Protein AF-W7Y2H3-F1 (afdb_monomer_lite)

Foldseek 3Di:
DDPVVLVVLVVLLCVLLVPPDLVPDDLVSLVVSQVLLCVQQVDRDDSVLVCVSSVVDDDPPPDDDDPVVSVSSCSSSVPDPVPPPPPDDCVVVVVVVVVVVVVVVVVVVVVVVVVVVVPPPQLQWDKEFDDWDDQAFIKTKIFIDNPSPPAWKWKDWALLDDTDTDDPDRMDMDTRHDFDKTKIFIDGPRDTNDIYPIDGRFDPAKWKWKAADPPDDDSVRRRDIQTQDVVQQDDPNDRHHDLVSVVVSVDDSVGHMDMDIDGGDDDPDDPVDDDDDDD

Sequence (279 aa):
MNKRVIHKIIKQVEKKFNRGKRDTWKNRDFEDLSFIVHQETKVLISVATLKRIFGKVKTDKNYSPQESTMKALADFSGYNSDEVSIRKPHTLVRFAIFAVLVTVLGMVVYLWNEETQNYKGAVEGRIELIKTEGTCPKTAYFQLDISQIQDPVFVDFGDDSQKQLVNHQTILSHFYAYPGQFVATLQCDGEILAESKKILVATDNWQAFAYYYAGTYDAETKMRYYPIPLEKALQQGYFHVAPRTISSLGIDTTQIVSVHLSNYKQTHISGDRFFYQSH

Structure (mmCIF, N/CA/C/O backbone):
data_AF-W7Y2H3-F1
#
_entry.id   AF-W7Y2H3-F1
#
loop_
_atom_site.gro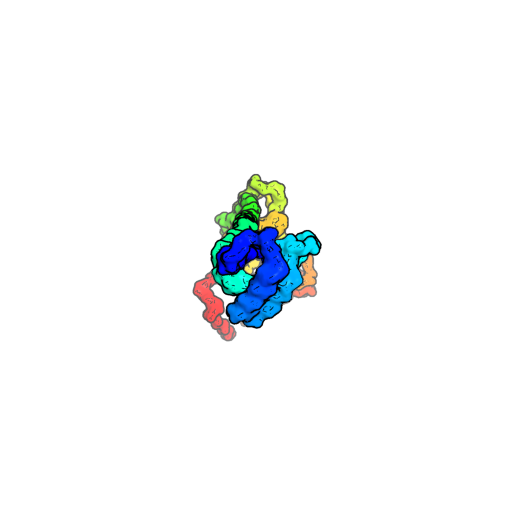up_PDB
_atom_site.id
_atom_site.type_symbol
_atom_site.label_atom_id
_atom_site.label_alt_id
_atom_site.label_comp_id
_atom_site.label_asym_id
_atom_site.label_entity_id
_atom_site.label_seq_id
_atom_site.pdbx_PDB_ins_code
_atom_site.Cartn_x
_atom_site.Cartn_y
_atom_site.Cartn_z
_atom_site.occupancy
_atom_site.B_iso_or_equiv
_atom_site.auth_seq_id
_atom_site.auth_comp_id
_atom_site.auth_asym_id
_atom_site.auth_atom_id
_atom_site.pdbx_PDB_model_num
ATOM 1 N N . MET A 1 1 ? -21.369 -1.518 73.321 1.00 57.91 1 MET A N 1
ATOM 2 C CA . MET A 1 1 ? -22.206 -2.738 73.452 1.00 57.91 1 MET A CA 1
ATOM 3 C C . MET A 1 1 ? -23.692 -2.383 73.300 1.00 57.91 1 MET A C 1
ATOM 5 O O . MET A 1 1 ? -24.098 -1.331 73.775 1.00 57.91 1 MET A O 1
ATOM 9 N N . ASN A 1 2 ? -24.507 -3.190 72.606 1.00 72.75 2 ASN A N 1
ATOM 10 C CA . ASN A 1 2 ? -25.921 -2.876 72.312 1.00 72.75 2 ASN A CA 1
ATOM 11 C C . ASN A 1 2 ? -26.780 -2.829 73.603 1.00 72.75 2 ASN A C 1
ATOM 13 O O . ASN A 1 2 ? -26.703 -3.753 74.413 1.00 72.75 2 ASN A O 1
ATOM 17 N N . LYS A 1 3 ? -27.638 -1.805 73.786 1.00 73.50 3 LYS A N 1
ATOM 18 C CA . LYS A 1 3 ? -28.524 -1.646 74.970 1.00 73.50 3 LYS A CA 1
ATOM 19 C C . LYS A 1 3 ? -29.372 -2.897 75.259 1.00 73.50 3 LYS A C 1
ATOM 21 O O . LYS A 1 3 ? -29.632 -3.216 76.418 1.00 73.50 3 LYS A O 1
ATOM 26 N N . ARG A 1 4 ? -29.752 -3.652 74.219 1.00 75.38 4 ARG A N 1
ATOM 27 C CA . ARG A 1 4 ? -30.493 -4.921 74.351 1.00 75.38 4 ARG A CA 1
ATOM 28 C C . ARG A 1 4 ? -29.673 -6.027 75.024 1.00 75.38 4 ARG A C 1
ATOM 30 O O . ARG A 1 4 ? -30.229 -6.807 75.787 1.00 75.38 4 ARG A O 1
ATOM 37 N N . VAL A 1 5 ? -28.367 -6.080 74.763 1.00 79.38 5 VAL A N 1
ATOM 38 C CA . VAL A 1 5 ? -27.449 -7.071 75.351 1.00 79.38 5 VAL A CA 1
ATOM 39 C C . VAL A 1 5 ? -27.221 -6.767 76.829 1.00 79.38 5 VAL A C 1
ATOM 41 O O . VAL A 1 5 ? -27.342 -7.661 77.659 1.00 79.38 5 VAL A O 1
ATOM 44 N N . ILE A 1 6 ? -27.017 -5.492 77.176 1.00 82.38 6 ILE A N 1
ATOM 45 C CA . ILE A 1 6 ? -26.886 -5.047 78.573 1.00 82.38 6 ILE A CA 1
ATOM 46 C C . ILE A 1 6 ? -28.131 -5.442 79.382 1.00 82.38 6 ILE A C 1
ATOM 48 O O . ILE A 1 6 ? -28.014 -6.000 80.469 1.00 82.38 6 ILE A O 1
ATOM 52 N N . HIS A 1 7 ? -29.332 -5.232 78.831 1.00 84.81 7 HIS A N 1
ATOM 53 C CA . HIS A 1 7 ? -30.574 -5.622 79.501 1.00 84.81 7 HIS A CA 1
ATOM 54 C C . HIS A 1 7 ? -30.688 -7.141 79.723 1.00 84.81 7 HIS A C 1
ATOM 56 O O . HIS A 1 7 ? -31.151 -7.568 80.781 1.00 84.81 7 HIS A O 1
ATOM 62 N N . LYS A 1 8 ? -30.252 -7.960 78.753 1.00 84.94 8 LYS A N 1
ATOM 63 C CA . LYS A 1 8 ? -30.234 -9.427 78.885 1.00 84.94 8 LYS A CA 1
ATOM 64 C C . LYS A 1 8 ? -29.278 -9.888 79.986 1.00 84.94 8 LYS A C 1
ATOM 66 O O . LYS A 1 8 ? -29.696 -10.683 80.823 1.00 84.94 8 LYS A O 1
ATOM 71 N N . ILE A 1 9 ? -28.056 -9.349 80.015 1.00 87.31 9 ILE A N 1
ATOM 72 C CA . ILE A 1 9 ? -27.058 -9.650 81.052 1.00 87.31 9 ILE A CA 1
ATOM 73 C C . ILE A 1 9 ? -27.630 -9.309 82.429 1.00 87.31 9 ILE A C 1
ATOM 75 O O . ILE A 1 9 ? -27.671 -10.167 83.302 1.00 87.31 9 ILE A O 1
ATOM 79 N N . ILE A 1 10 ? -28.182 -8.103 82.608 1.00 88.69 10 ILE A N 1
ATOM 80 C CA . ILE A 1 10 ? -28.761 -7.689 83.896 1.00 88.69 10 ILE A CA 1
ATOM 81 C C . ILE A 1 10 ? -29.868 -8.651 84.356 1.00 88.69 10 ILE A C 1
ATOM 83 O O . ILE A 1 10 ? -29.899 -9.030 85.524 1.00 88.69 10 ILE A O 1
ATOM 87 N N . LYS A 1 11 ? -30.756 -9.079 83.450 1.00 86.94 11 LYS A N 1
ATOM 88 C CA . LYS A 1 11 ? -31.837 -10.022 83.776 1.00 86.94 11 LYS A CA 1
ATOM 89 C C . LYS A 1 11 ? -31.305 -11.402 84.182 1.00 86.94 11 LYS A C 1
ATOM 91 O O . LYS A 1 11 ? -31.886 -12.050 85.050 1.00 86.94 11 LYS A O 1
ATOM 96 N N . GLN A 1 12 ? -30.220 -11.870 83.565 1.00 86.94 12 GLN A N 1
ATOM 97 C CA . GLN A 1 12 ? -29.599 -13.138 83.954 1.00 86.94 12 GLN A CA 1
ATOM 98 C C . GLN A 1 12 ? -28.845 -13.031 85.280 1.00 86.94 12 GLN A C 1
ATOM 100 O O . GLN A 1 12 ? -28.968 -13.933 86.105 1.00 86.94 12 GLN A O 1
ATOM 105 N N . VAL A 1 13 ? -28.156 -11.913 85.533 1.00 89.75 13 VAL A N 1
ATOM 106 C CA . VAL A 1 13 ? -27.547 -11.628 86.841 1.00 89.75 13 VAL A CA 1
ATOM 107 C C . VAL A 1 13 ? -28.614 -11.623 87.939 1.00 89.75 13 VAL A C 1
ATOM 109 O O . VAL A 1 13 ? -28.431 -12.263 88.967 1.00 89.75 13 VAL A O 1
ATOM 112 N N . GLU A 1 14 ? -29.759 -10.975 87.708 1.00 88.94 14 GLU A N 1
ATOM 113 C CA . GLU A 1 14 ? -30.900 -10.960 88.636 1.00 88.94 14 GLU A CA 1
ATOM 114 C C . GLU A 1 14 ? -31.431 -12.373 88.927 1.00 88.94 14 GLU A C 1
ATOM 116 O O . GLU A 1 14 ? -31.684 -12.716 90.083 1.00 88.94 14 GLU A O 1
ATOM 121 N N . LYS A 1 15 ? -31.525 -13.222 87.895 1.00 87.12 15 LYS A N 1
ATOM 122 C CA . LYS A 1 15 ? -31.931 -14.626 88.040 1.00 87.12 15 LYS A CA 1
ATOM 123 C C . LYS A 1 15 ? -30.911 -15.446 88.837 1.00 87.12 15 LYS A C 1
ATOM 125 O O . LYS A 1 15 ? -31.315 -16.210 89.706 1.00 87.12 15 LYS A O 1
ATOM 130 N N . LYS A 1 16 ? -29.612 -15.298 88.553 1.00 87.69 16 LYS A N 1
ATOM 131 C CA . LYS A 1 16 ? -28.542 -16.044 89.237 1.00 87.69 16 LYS A CA 1
ATOM 132 C C . LYS A 1 16 ? -28.375 -15.602 90.692 1.00 87.69 16 LYS A C 1
ATOM 134 O O . LYS A 1 16 ? -28.176 -16.440 91.561 1.00 87.69 16 LYS A O 1
ATOM 139 N N . PHE A 1 17 ? -28.499 -14.304 90.965 1.00 89.44 17 PHE A N 1
ATOM 140 C CA . PHE A 1 17 ? -28.377 -13.751 92.314 1.00 89.44 17 PHE A CA 1
ATOM 141 C C . PHE A 1 17 ? -29.550 -14.144 93.232 1.00 89.44 17 PHE A C 1
ATOM 143 O O . PHE A 1 17 ? -29.382 -14.207 94.445 1.00 89.44 17 PHE A O 1
ATOM 150 N N . ASN A 1 18 ? -30.725 -14.453 92.664 1.00 86.88 18 ASN A N 1
ATOM 151 C CA . ASN A 1 18 ? -31.874 -15.055 93.355 1.00 86.88 18 ASN A CA 1
ATOM 152 C C . ASN A 1 18 ? -32.351 -14.309 94.628 1.00 86.88 18 ASN A C 1
ATOM 154 O O . ASN A 1 18 ? -32.771 -14.920 95.609 1.00 86.88 18 ASN A O 1
ATOM 158 N N . ARG A 1 19 ? -32.313 -12.968 94.623 1.00 82.75 19 ARG A N 1
ATOM 159 C CA . ARG A 1 19 ? -32.783 -12.093 95.727 1.00 82.75 19 ARG A CA 1
ATOM 160 C C . ARG A 1 19 ? -34.064 -11.319 95.390 1.00 82.75 19 ARG A C 1
ATOM 162 O O . ARG A 1 19 ? -34.306 -10.227 95.898 1.00 82.75 19 ARG A O 1
ATOM 169 N N . GLY A 1 20 ? -34.890 -11.874 94.507 1.00 81.94 20 GLY A N 1
ATOM 170 C CA . GLY A 1 20 ? -36.086 -11.199 94.002 1.00 81.94 20 GLY A CA 1
ATOM 171 C C . GLY A 1 20 ? -35.761 -10.078 93.010 1.00 81.94 20 GLY A C 1
ATOM 172 O O . GLY A 1 20 ? -34.647 -9.997 92.491 1.00 81.94 20 GLY A O 1
ATOM 173 N N . LYS A 1 21 ? -36.753 -9.225 92.721 1.00 83.94 21 LYS A N 1
ATOM 174 C CA . LYS A 1 21 ? -36.643 -8.227 91.650 1.00 83.94 21 LYS A CA 1
ATOM 175 C C . LYS A 1 21 ? -35.584 -7.170 91.966 1.00 83.94 21 LYS A C 1
ATOM 177 O O . LYS A 1 21 ? -35.550 -6.644 93.074 1.00 83.94 21 LYS A O 1
ATOM 182 N N . ARG A 1 22 ? -34.795 -6.752 90.975 1.00 82.94 22 ARG A N 1
ATOM 183 C CA . ARG A 1 22 ? -33.775 -5.692 91.145 1.00 82.94 22 ARG A CA 1
ATOM 184 C C . ARG A 1 22 ? -34.341 -4.382 91.704 1.00 82.94 22 ARG A C 1
ATOM 186 O O . ARG A 1 22 ? -33.644 -3.633 92.386 1.00 82.94 22 ARG A O 1
ATOM 193 N N . ASP A 1 23 ? -35.626 -4.119 91.472 1.00 82.88 23 ASP A N 1
ATOM 194 C CA . ASP A 1 23 ? -36.331 -2.940 91.978 1.00 82.88 23 ASP A CA 1
ATOM 195 C C . ASP A 1 23 ? -36.537 -2.968 93.501 1.00 82.88 23 ASP A C 1
ATOM 197 O O . ASP A 1 23 ? -36.684 -1.906 94.103 1.00 82.88 23 ASP A O 1
ATOM 201 N N . THR A 1 24 ? -36.436 -4.125 94.159 1.00 84.38 24 THR A N 1
ATOM 202 C CA . THR A 1 24 ? -36.574 -4.251 95.621 1.00 84.38 24 THR A CA 1
ATOM 203 C C . THR A 1 24 ? -35.238 -4.304 96.365 1.00 84.38 24 THR A C 1
ATOM 205 O O . THR A 1 24 ? -35.233 -4.279 97.593 1.00 84.38 24 THR A O 1
ATOM 208 N N . TRP A 1 25 ? -34.108 -4.343 95.651 1.00 90.94 25 TRP A N 1
ATOM 209 C CA . TRP A 1 25 ? -32.778 -4.437 96.260 1.00 90.94 25 TRP A CA 1
ATOM 210 C C . TRP A 1 25 ? -32.405 -3.176 97.050 1.00 90.94 25 TRP A C 1
ATOM 212 O O . TRP A 1 25 ? -32.536 -2.045 96.560 1.00 90.94 25 TRP A O 1
ATOM 222 N N . LYS A 1 26 ? -31.909 -3.392 98.270 1.00 89.88 26 LYS A N 1
ATOM 223 C CA . LYS A 1 26 ? -31.364 -2.392 99.194 1.00 89.88 26 LYS A CA 1
ATOM 224 C C . LYS A 1 26 ? -29.847 -2.293 99.038 1.00 89.88 26 LYS A C 1
ATOM 226 O O . LYS A 1 26 ? -29.225 -3.057 98.310 1.00 89.88 26 LYS A O 1
ATOM 231 N N . ASN A 1 27 ? -29.227 -1.346 99.745 1.00 88.94 27 ASN A N 1
ATOM 232 C CA . ASN A 1 27 ? -27.775 -1.145 99.690 1.00 88.94 27 ASN A CA 1
ATOM 233 C C . ASN A 1 27 ? -26.978 -2.429 99.993 1.00 88.94 27 ASN A C 1
ATOM 235 O O . ASN A 1 27 ? -26.059 -2.747 99.248 1.00 88.94 27 ASN A O 1
ATOM 239 N N . ARG A 1 28 ? -27.402 -3.185 101.014 1.00 88.56 28 ARG A N 1
ATOM 240 C CA . ARG A 1 28 ? -26.788 -4.461 101.405 1.00 88.56 28 ARG A CA 1
ATOM 241 C C . ARG A 1 28 ? -26.805 -5.500 100.279 1.00 88.56 28 ARG A C 1
ATOM 243 O O . ARG A 1 28 ? -25.812 -6.175 100.066 1.00 88.56 28 ARG A O 1
ATOM 250 N N . ASP A 1 29 ? -27.883 -5.569 99.497 1.00 91.25 29 ASP A N 1
ATOM 251 C CA . ASP A 1 29 ? -27.975 -6.516 98.377 1.00 91.25 29 ASP A CA 1
ATOM 252 C C . ASP A 1 29 ? -26.955 -6.191 97.270 1.00 91.25 29 ASP A C 1
ATOM 254 O O . ASP A 1 29 ? -26.435 -7.089 96.614 1.00 91.25 29 ASP A O 1
ATOM 258 N N . PHE A 1 30 ? -26.619 -4.911 97.070 1.00 92.75 30 PHE A N 1
ATOM 259 C CA . PHE A 1 30 ? -25.571 -4.517 96.122 1.00 92.75 30 PHE A CA 1
ATOM 260 C C . PHE A 1 30 ? -24.153 -4.757 96.655 1.00 92.75 30 PHE A C 1
ATOM 262 O O . PHE A 1 30 ? -23.246 -4.978 95.853 1.00 92.75 30 PHE A O 1
ATOM 269 N N . GLU A 1 31 ? -23.953 -4.706 97.972 1.00 91.75 31 GLU A N 1
ATOM 270 C CA . GLU A 1 31 ? -22.694 -5.104 98.619 1.00 91.75 31 GLU A CA 1
ATOM 271 C C . GLU A 1 31 ? -22.474 -6.612 98.467 1.00 91.75 31 GLU A C 1
ATOM 273 O O . GLU A 1 31 ? -21.422 -7.027 97.983 1.00 91.75 31 GLU A O 1
ATOM 278 N N . ASP A 1 32 ? -23.504 -7.414 98.751 1.00 91.62 32 ASP A N 1
ATOM 279 C CA . ASP A 1 32 ? -23.484 -8.867 98.559 1.00 91.62 32 ASP A CA 1
ATOM 280 C C . ASP A 1 32 ? -23.245 -9.230 97.083 1.00 91.62 32 ASP A C 1
ATOM 282 O O . ASP A 1 32 ? -22.423 -10.094 96.773 1.00 91.62 32 ASP A O 1
ATOM 286 N N . LEU A 1 33 ? -23.908 -8.538 96.147 1.00 92.19 33 LEU A N 1
ATOM 287 C CA . LEU A 1 33 ? -23.697 -8.749 94.713 1.00 92.19 33 LEU A CA 1
ATOM 288 C C . LEU A 1 33 ? -22.266 -8.394 94.284 1.00 92.19 33 LEU A C 1
ATOM 290 O O . LEU A 1 33 ? -21.654 -9.147 93.531 1.00 92.19 33 LEU A O 1
ATOM 294 N N . SER A 1 34 ? -21.722 -7.270 94.760 1.00 93.12 34 SER A N 1
ATOM 295 C CA . SER A 1 34 ? -20.333 -6.869 94.497 1.00 93.12 34 SER A CA 1
ATOM 296 C C . SER A 1 34 ? -19.348 -7.931 94.992 1.00 93.12 34 SER A C 1
ATOM 298 O O . SER A 1 34 ? -18.447 -8.330 94.251 1.00 93.12 34 SER A O 1
ATOM 300 N N . PHE A 1 35 ? -19.573 -8.452 96.200 1.00 92.25 35 PHE A N 1
ATOM 301 C CA . PHE A 1 35 ? -18.749 -9.493 96.803 1.00 92.25 35 PHE A CA 1
ATOM 302 C C . PHE A 1 35 ? -18.785 -10.807 96.011 1.00 92.25 35 PHE A C 1
ATOM 304 O O . PHE A 1 35 ? -17.733 -11.353 95.681 1.00 92.25 35 PHE A O 1
ATOM 311 N N . ILE A 1 36 ? -19.974 -11.299 95.654 1.00 91.75 36 ILE A N 1
ATOM 312 C CA . ILE A 1 36 ? -20.126 -12.569 94.927 1.00 91.75 36 ILE A CA 1
ATOM 313 C C . ILE A 1 36 ? -19.563 -12.463 93.502 1.00 91.75 36 ILE A C 1
ATOM 315 O O . ILE A 1 36 ? -18.823 -13.347 93.067 1.00 91.75 36 ILE A O 1
ATOM 319 N N . VAL A 1 37 ? -19.834 -11.362 92.791 1.00 92.25 37 VAL A N 1
ATOM 320 C CA . VAL A 1 37 ? -19.269 -11.134 91.450 1.00 92.25 37 VAL A CA 1
ATOM 321 C C . VAL A 1 37 ? -17.743 -11.089 91.515 1.00 92.25 37 VAL A C 1
ATOM 323 O O . VAL A 1 37 ? -17.079 -11.712 90.686 1.00 92.25 37 VAL A O 1
ATOM 326 N N . HIS A 1 38 ? -17.173 -10.411 92.515 1.00 92.00 38 HIS A N 1
ATOM 327 C CA . HIS A 1 38 ? -15.726 -10.368 92.696 1.00 92.00 38 HIS A CA 1
ATOM 328 C C . HIS A 1 38 ? -15.138 -11.752 92.997 1.00 92.00 38 HIS A C 1
ATOM 330 O O . HIS A 1 38 ? -14.102 -12.108 92.436 1.00 92.00 38 HIS A O 1
ATOM 336 N N . GLN A 1 39 ? -15.800 -12.563 93.826 1.00 90.44 39 GLN A N 1
ATOM 337 C CA . GLN A 1 39 ? -15.327 -13.914 94.128 1.00 90.44 39 GLN A CA 1
ATOM 338 C C . GLN A 1 39 ? -15.246 -14.807 92.886 1.00 90.44 39 GLN A C 1
ATOM 340 O O . GLN A 1 39 ? -14.234 -15.497 92.714 1.00 90.44 39 GLN A O 1
ATOM 345 N N . GLU A 1 40 ? -16.266 -14.766 92.025 1.00 88.56 40 GLU A N 1
ATOM 346 C CA . GLU A 1 40 ? -16.362 -15.631 90.843 1.00 88.56 40 GLU A CA 1
ATOM 347 C C . GLU A 1 40 ? -15.540 -15.124 89.654 1.00 88.56 40 GLU A C 1
ATOM 349 O O . GLU A 1 40 ? -14.902 -15.912 88.963 1.00 88.56 40 GLU A O 1
ATOM 354 N N . THR A 1 41 ? -15.519 -13.812 89.420 1.00 90.69 41 THR A N 1
ATOM 355 C CA . THR A 1 41 ? -14.905 -13.228 88.209 1.00 90.69 41 THR A CA 1
ATOM 356 C C . THR A 1 41 ? -13.552 -12.576 88.455 1.00 90.69 41 THR A C 1
ATOM 358 O O . THR A 1 41 ? -12.880 -12.171 87.512 1.00 90.69 41 THR A O 1
ATOM 361 N N . LYS A 1 42 ? -13.151 -12.438 89.726 1.00 90.44 42 LYS A N 1
ATOM 362 C CA . LYS A 1 42 ? -11.955 -11.707 90.187 1.00 90.44 42 LYS A CA 1
ATOM 363 C C . LYS A 1 42 ? -11.923 -10.220 89.816 1.00 90.44 42 LYS A C 1
ATOM 365 O O . LYS A 1 42 ? -10.939 -9.542 90.098 1.00 90.44 42 LYS A O 1
ATOM 370 N N . VAL A 1 43 ? -13.014 -9.667 89.285 1.00 89.50 43 VAL A N 1
ATOM 371 C CA . VAL A 1 43 ? -13.150 -8.239 88.970 1.00 89.50 43 VAL A CA 1
ATOM 372 C C . VAL A 1 43 ? -13.937 -7.541 90.076 1.00 89.50 43 VAL A C 1
ATOM 374 O O . VAL A 1 43 ? -15.062 -7.922 90.389 1.00 89.50 43 VAL A O 1
ATOM 377 N N . LEU A 1 44 ? -13.349 -6.515 90.694 1.00 89.50 44 LEU A N 1
ATOM 378 C CA . LEU A 1 44 ? -14.009 -5.733 91.740 1.00 89.50 44 LEU A CA 1
ATOM 379 C C . LEU A 1 44 ? -14.888 -4.641 91.114 1.00 89.50 44 LEU A C 1
ATOM 381 O O . LEU A 1 44 ? -14.387 -3.714 90.479 1.00 89.50 44 LEU A O 1
ATOM 385 N N . ILE A 1 45 ? -16.203 -4.729 91.315 1.00 92.00 45 ILE A N 1
ATOM 386 C CA . ILE A 1 45 ? -17.158 -3.719 90.843 1.00 92.00 45 ILE A CA 1
ATOM 387 C C . ILE A 1 45 ? -17.711 -2.973 92.050 1.00 92.00 45 ILE A C 1
ATOM 389 O O . ILE A 1 45 ? -18.300 -3.583 92.938 1.00 92.00 45 ILE A O 1
ATOM 393 N N . SER A 1 46 ? -17.564 -1.648 92.080 1.00 91.31 46 SER A N 1
ATOM 394 C CA . SER A 1 46 ? -18.068 -0.844 93.196 1.00 91.31 46 SER A CA 1
ATOM 395 C C . SER A 1 46 ? -19.602 -0.837 93.255 1.00 91.31 46 SER A C 1
ATOM 397 O O . SER A 1 46 ? -20.295 -0.852 92.231 1.00 91.31 46 SER A O 1
ATOM 399 N N . VAL A 1 47 ? -20.144 -0.725 94.470 1.00 90.69 47 VAL A N 1
ATOM 400 C CA . VAL A 1 47 ? -21.593 -0.633 94.733 1.00 90.69 47 VAL A CA 1
ATOM 401 C C . VAL A 1 47 ? -22.235 0.528 93.963 1.00 90.69 47 VAL A C 1
ATOM 403 O O . VAL A 1 47 ? -23.345 0.407 93.446 1.00 90.69 47 VAL A O 1
ATOM 406 N N . ALA A 1 48 ? -21.526 1.652 93.829 1.00 87.44 48 ALA A N 1
ATOM 407 C CA . ALA A 1 48 ? -21.990 2.803 93.058 1.00 87.44 48 ALA A CA 1
ATOM 408 C C . ALA A 1 48 ? -22.144 2.474 91.564 1.00 87.44 48 ALA A C 1
ATOM 410 O O . ALA A 1 48 ? -23.137 2.862 90.947 1.00 87.44 48 ALA A O 1
ATOM 411 N N . THR A 1 49 ? -21.200 1.729 90.986 1.00 89.06 49 THR A N 1
ATOM 412 C CA . THR A 1 49 ? -21.262 1.297 89.585 1.00 89.06 49 THR A CA 1
ATOM 413 C C . THR A 1 49 ? -22.398 0.299 89.360 1.00 89.06 49 THR A C 1
ATOM 415 O O . THR A 1 49 ? -23.168 0.469 88.416 1.00 89.06 49 THR A O 1
ATOM 418 N N . LEU A 1 50 ? -22.593 -0.670 90.262 1.00 89.94 50 LEU A N 1
ATOM 419 C CA . LEU A 1 50 ? -23.729 -1.599 90.183 1.00 89.94 50 LEU A CA 1
ATOM 420 C C . LEU A 1 50 ? -25.069 -0.858 90.252 1.00 89.94 50 LEU A C 1
ATOM 422 O O . LEU A 1 50 ? -25.935 -1.063 89.406 1.00 89.94 50 LEU A O 1
ATOM 426 N N . LYS A 1 51 ? -25.231 0.086 91.182 1.00 90.12 51 LYS A N 1
ATOM 427 C CA . LYS A 1 51 ? -26.459 0.891 91.277 1.00 90.12 51 LYS A CA 1
ATOM 428 C C . LYS A 1 51 ? -26.755 1.691 90.005 1.00 90.12 51 LYS A C 1
ATOM 430 O O . LYS A 1 51 ? -27.924 1.851 89.657 1.00 90.12 51 LYS A O 1
ATOM 435 N N . ARG A 1 52 ? -25.727 2.176 89.299 1.00 88.88 52 ARG A N 1
ATOM 436 C CA . ARG A 1 52 ? -25.882 2.859 88.001 1.00 88.88 52 ARG A CA 1
ATOM 437 C C . ARG A 1 52 ? -26.324 1.890 86.903 1.00 88.88 52 ARG A C 1
ATOM 439 O O . ARG A 1 52 ? -27.270 2.192 86.185 1.00 88.88 52 ARG A O 1
ATOM 446 N N . ILE A 1 53 ? -25.700 0.714 86.816 1.00 88.62 53 ILE A N 1
ATOM 447 C CA . ILE A 1 53 ? -26.022 -0.316 85.810 1.00 88.62 53 ILE A CA 1
ATOM 448 C C . ILE A 1 53 ? -27.443 -0.863 85.998 1.00 88.62 53 ILE A C 1
ATOM 450 O O . ILE A 1 53 ? -28.175 -1.040 85.027 1.00 88.62 53 ILE A O 1
ATOM 454 N N . PHE A 1 54 ? -27.855 -1.091 87.246 1.00 87.81 54 PHE A N 1
ATOM 455 C CA . PHE A 1 54 ? -29.175 -1.627 87.591 1.00 87.81 54 PHE A CA 1
ATOM 456 C C . PHE A 1 54 ? -30.269 -0.547 87.696 1.00 87.81 54 PHE A C 1
ATOM 458 O O . PHE A 1 54 ? -31.404 -0.866 88.041 1.00 87.81 54 PHE A O 1
ATOM 465 N N . GLY A 1 55 ? -29.963 0.719 87.382 1.00 84.56 55 GLY A N 1
ATOM 466 C CA . GLY A 1 55 ? -30.955 1.796 87.283 1.00 84.56 55 GLY A CA 1
ATOM 467 C C . GLY A 1 55 ? -31.445 2.380 88.615 1.00 84.56 55 GLY A C 1
ATOM 468 O O . GLY A 1 55 ? -32.446 3.091 88.631 1.00 84.56 55 GLY A O 1
ATOM 469 N N . LYS A 1 56 ? -30.750 2.125 89.733 1.00 84.12 56 LYS A N 1
ATOM 470 C CA . LYS A 1 56 ? -31.069 2.700 91.057 1.00 84.12 56 LYS A CA 1
ATOM 471 C C . LYS A 1 56 ? -30.655 4.160 91.213 1.00 84.12 56 LYS A C 1
ATOM 473 O O . LYS A 1 56 ? -31.173 4.852 92.083 1.00 84.12 56 LYS A O 1
ATOM 478 N N . VAL A 1 57 ? -29.715 4.621 90.394 1.00 83.62 57 VAL A N 1
ATOM 479 C CA . VAL A 1 57 ? -29.238 6.008 90.372 1.00 83.62 57 VAL A CA 1
ATOM 480 C C . VAL A 1 57 ? -29.471 6.569 88.975 1.00 83.62 57 VAL A C 1
ATOM 482 O O . VAL A 1 57 ? -29.121 5.924 87.985 1.00 83.62 57 VAL A O 1
ATOM 485 N N . LYS A 1 58 ? -30.051 7.774 88.892 1.00 76.00 58 LYS A N 1
ATOM 486 C CA . LYS A 1 58 ? -30.240 8.474 87.615 1.00 76.00 58 LYS A CA 1
ATOM 487 C C . LYS A 1 58 ? -28.876 8.708 86.963 1.00 76.00 58 LYS A C 1
ATOM 489 O O . LYS A 1 58 ? -27.971 9.257 87.583 1.00 76.00 58 LYS A O 1
ATOM 494 N N . THR A 1 59 ? -28.741 8.276 85.718 1.00 79.75 59 THR A N 1
ATOM 495 C CA . THR A 1 59 ? -27.547 8.462 84.890 1.00 79.75 59 THR A CA 1
ATOM 496 C C . THR A 1 59 ? -27.940 9.120 83.573 1.00 79.75 59 THR A C 1
ATOM 498 O O . THR A 1 59 ? -29.117 9.130 83.206 1.00 79.75 59 THR A O 1
ATOM 501 N N . ASP A 1 60 ? -26.962 9.713 82.888 1.00 72.69 60 ASP A N 1
ATOM 502 C CA . ASP A 1 60 ? -27.158 10.297 81.561 1.00 72.69 60 ASP A CA 1
ATOM 503 C C . ASP A 1 60 ? -27.776 9.258 80.602 1.00 72.69 60 ASP A C 1
ATOM 505 O O . ASP A 1 60 ? -27.465 8.066 80.675 1.00 72.69 60 ASP A O 1
ATOM 509 N N . LYS A 1 61 ? -28.634 9.697 79.672 1.00 65.38 61 LYS A N 1
ATOM 510 C CA . LYS A 1 61 ? -29.255 8.848 78.637 1.00 65.38 61 LYS A CA 1
ATOM 511 C C . LYS A 1 61 ? -28.217 8.078 77.798 1.00 65.38 61 LYS A C 1
ATOM 513 O O . LYS A 1 61 ? -28.555 7.038 77.210 1.00 65.38 61 LYS A O 1
ATOM 518 N N . ASN A 1 62 ? -26.976 8.573 77.778 1.00 64.69 62 ASN A N 1
ATOM 519 C CA . ASN A 1 62 ? -25.824 7.996 77.088 1.00 64.69 62 ASN A CA 1
ATOM 520 C C . ASN A 1 62 ? -24.809 7.300 78.012 1.00 64.69 62 ASN A C 1
ATOM 522 O O . ASN A 1 62 ? -23.741 6.908 77.544 1.00 64.69 62 ASN A O 1
ATOM 526 N N . TYR A 1 63 ? -25.117 7.105 79.299 1.00 73.12 63 TYR A N 1
ATOM 527 C CA . TYR A 1 63 ? -24.229 6.371 80.195 1.00 73.12 63 TYR A CA 1
ATOM 528 C C . TYR A 1 63 ? -24.042 4.930 79.708 1.00 73.12 63 TYR A C 1
ATOM 530 O O . TYR A 1 63 ? -24.989 4.142 79.642 1.00 73.12 63 TYR A O 1
ATOM 538 N N . SER A 1 64 ? -22.797 4.590 79.383 1.00 72.94 64 SER A N 1
ATOM 539 C CA . SER A 1 64 ? -22.374 3.226 79.099 1.00 72.94 64 SER A CA 1
ATOM 540 C C . SER A 1 64 ? -21.358 2.815 80.160 1.00 72.94 64 SER A C 1
ATOM 542 O O . SER A 1 64 ? -20.328 3.479 80.286 1.00 72.94 64 SER A O 1
ATOM 544 N N . PRO A 1 65 ? -21.608 1.742 80.928 1.00 78.94 65 PRO A N 1
ATOM 545 C CA . PRO A 1 65 ? -20.605 1.207 81.838 1.00 78.94 65 PRO A CA 1
ATOM 546 C C . PRO A 1 65 ? -19.353 0.758 81.074 1.00 78.94 65 PRO A C 1
ATOM 548 O O . PRO A 1 65 ? -19.409 0.458 79.877 1.00 78.94 65 PRO A O 1
ATOM 551 N N . GLN A 1 66 ? -18.230 0.704 81.788 1.00 82.19 66 GLN A N 1
ATOM 552 C CA . GLN A 1 66 ? -16.951 0.252 81.251 1.00 82.19 66 GLN A CA 1
ATOM 553 C C . GLN A 1 66 ? -17.055 -1.197 80.753 1.00 82.19 66 GLN A C 1
ATOM 555 O O . GLN A 1 66 ? -17.734 -2.032 81.358 1.00 82.19 66 GLN A O 1
ATOM 560 N N . GLU A 1 67 ? -16.360 -1.506 79.660 1.00 80.81 67 GLU A N 1
ATOM 561 C CA . GLU A 1 67 ? -16.405 -2.823 79.017 1.00 80.81 67 GLU A CA 1
ATOM 562 C C . GLU A 1 67 ? -15.973 -3.956 79.960 1.00 80.81 67 GLU A C 1
ATOM 564 O O . GLU A 1 67 ? -16.637 -4.988 80.021 1.00 80.81 67 GLU A O 1
ATOM 569 N N . SER A 1 68 ? -14.952 -3.722 80.791 1.00 80.19 68 SER A N 1
ATOM 570 C CA . SER A 1 68 ? -14.498 -4.661 81.828 1.00 80.19 68 SER A CA 1
ATOM 571 C C . SER A 1 68 ? -15.584 -4.987 82.859 1.00 80.19 68 SER A C 1
ATOM 573 O O . SER A 1 68 ? -15.737 -6.138 83.259 1.00 80.19 68 SER A O 1
ATOM 575 N N . THR A 1 69 ? -16.385 -3.992 83.252 1.00 87.81 69 THR A N 1
ATOM 576 C CA . THR A 1 69 ? -17.500 -4.174 84.192 1.00 87.81 69 THR A CA 1
ATOM 577 C C . THR A 1 69 ? -18.618 -5.001 83.564 1.00 87.81 69 THR A C 1
ATOM 579 O O . THR A 1 69 ? -19.191 -5.876 84.210 1.00 87.81 69 THR A O 1
ATOM 582 N N . MET A 1 70 ? -18.926 -4.748 82.291 1.00 86.12 70 MET A N 1
ATOM 583 C CA . MET A 1 70 ? -19.955 -5.505 81.581 1.00 86.12 70 MET A CA 1
ATOM 584 C C . MET A 1 70 ? -19.539 -6.940 81.287 1.00 86.12 70 MET A C 1
ATOM 586 O O . MET A 1 70 ? -20.381 -7.831 81.378 1.00 86.12 70 MET A O 1
ATOM 590 N N . LYS A 1 71 ? -18.261 -7.160 80.971 1.00 86.00 71 LYS A N 1
ATOM 591 C CA . LYS A 1 71 ? -17.698 -8.493 80.776 1.00 86.00 71 LYS A CA 1
ATOM 592 C C . LYS A 1 71 ? -17.748 -9.304 82.069 1.00 86.00 71 LYS A C 1
ATOM 594 O O . LYS A 1 71 ? -18.306 -10.389 82.060 1.00 86.00 71 LYS A O 1
ATOM 599 N N . ALA A 1 72 ? -17.331 -8.726 83.196 1.00 87.19 72 ALA A N 1
ATOM 600 C CA . ALA A 1 72 ? -17.449 -9.379 84.500 1.00 87.19 72 ALA A CA 1
ATOM 601 C C . ALA A 1 72 ? -18.903 -9.760 84.848 1.00 87.19 72 ALA A C 1
ATOM 603 O O . ALA A 1 72 ? -19.161 -10.842 85.359 1.00 87.19 72 ALA A O 1
ATOM 604 N N . LEU A 1 73 ? -19.893 -8.918 84.531 1.00 88.75 73 LEU A N 1
ATOM 605 C CA . LEU A 1 73 ? -21.303 -9.279 84.735 1.00 88.75 73 LEU A CA 1
ATOM 606 C C . LEU A 1 73 ? -21.801 -10.358 83.756 1.00 88.75 73 LEU A C 1
ATOM 608 O O . LEU A 1 73 ? -22.649 -11.171 84.130 1.00 88.75 73 LEU A O 1
ATOM 612 N N . ALA A 1 74 ? -21.303 -10.378 82.517 1.00 87.56 74 ALA A N 1
ATOM 613 C CA . ALA A 1 74 ? -21.603 -11.431 81.547 1.00 87.56 74 ALA A CA 1
ATOM 614 C C . ALA A 1 74 ? -21.024 -12.781 82.001 1.00 87.56 74 ALA A C 1
ATOM 616 O O . ALA A 1 74 ? -21.760 -13.764 82.061 1.00 87.56 74 ALA A O 1
ATOM 617 N N . ASP A 1 75 ? -19.762 -12.786 82.432 1.00 85.00 75 ASP A N 1
ATOM 618 C CA . ASP A 1 75 ? -19.061 -13.959 82.958 1.00 85.00 75 ASP A CA 1
ATOM 619 C C . ASP A 1 75 ? -19.747 -14.473 84.233 1.00 85.00 75 ASP A C 1
ATOM 621 O O . ASP A 1 75 ? -20.052 -15.659 84.342 1.00 85.00 75 ASP A O 1
ATOM 625 N N . PHE A 1 76 ? -20.112 -13.574 85.161 1.00 87.50 76 PHE A N 1
ATOM 626 C CA . PHE A 1 76 ? -20.888 -13.943 86.346 1.00 87.50 76 PHE A CA 1
ATOM 627 C C . PHE A 1 76 ? -22.247 -14.542 85.974 1.00 87.50 76 PHE A C 1
ATOM 629 O O . PHE A 1 76 ? -22.661 -15.526 86.573 1.00 87.50 76 PHE A O 1
ATOM 636 N N . SER A 1 77 ? -22.969 -13.991 84.996 1.00 86.56 77 SER A N 1
ATOM 637 C CA . SER A 1 77 ? -24.291 -14.516 84.618 1.00 86.56 77 SER A CA 1
ATOM 638 C C . SER A 1 77 ? -24.255 -15.785 83.761 1.00 86.56 77 SER A C 1
ATOM 640 O O . SER A 1 77 ? -25.303 -16.410 83.600 1.00 86.56 77 SER A O 1
ATOM 642 N N . GLY A 1 78 ? -23.087 -16.187 83.248 1.00 78.38 78 GLY A N 1
ATOM 643 C CA . GLY A 1 78 ? -22.969 -17.272 82.270 1.00 78.38 78 GLY A CA 1
ATOM 644 C C . GLY A 1 78 ? -23.543 -16.898 80.899 1.00 78.38 78 GLY A C 1
ATOM 645 O O . GLY A 1 78 ? -23.995 -17.766 80.154 1.00 78.38 78 GLY A O 1
ATOM 646 N N . TYR A 1 79 ? -23.580 -15.601 80.577 1.00 74.69 79 TYR A N 1
ATOM 647 C CA . TYR A 1 79 ? -24.112 -15.111 79.312 1.00 74.69 79 TYR A CA 1
ATOM 648 C C . TYR A 1 79 ? -23.106 -15.365 78.179 1.00 74.69 79 TYR A C 1
ATOM 650 O O . TYR A 1 79 ? -22.186 -14.575 77.972 1.00 74.69 79 TYR A O 1
ATOM 658 N N . ASN A 1 80 ? -23.304 -16.439 77.409 1.00 64.81 80 ASN A N 1
ATOM 659 C CA . ASN A 1 80 ? -22.556 -16.675 76.172 1.00 64.81 80 ASN A CA 1
ATOM 660 C C . ASN A 1 80 ? -23.023 -15.695 75.085 1.00 64.81 80 ASN A C 1
ATOM 662 O O . ASN A 1 80 ? -24.177 -15.710 74.652 1.00 64.81 80 ASN A O 1
ATOM 666 N N . SER A 1 81 ? -22.118 -14.825 74.632 1.00 58.12 81 SER A N 1
ATOM 667 C CA . SER A 1 81 ? -22.387 -13.809 73.605 1.00 58.12 81 SER A CA 1
ATOM 668 C C . SER A 1 81 ? -22.694 -14.373 72.211 1.00 58.12 81 SER A C 1
ATOM 670 O O . SER A 1 81 ? -23.068 -13.603 71.325 1.00 58.12 81 SER A O 1
ATOM 672 N N . ASP A 1 82 ? -22.599 -15.688 72.028 1.00 52.19 82 ASP A N 1
ATOM 673 C CA . ASP A 1 82 ? -22.691 -16.352 70.725 1.00 52.19 82 ASP A CA 1
ATOM 674 C C . ASP A 1 82 ? -24.137 -16.550 70.226 1.00 52.19 82 ASP A C 1
ATOM 676 O O . ASP A 1 82 ? -24.357 -16.814 69.047 1.00 52.19 82 ASP A O 1
ATOM 680 N N . GLU A 1 83 ? -25.155 -16.322 71.068 1.00 44.31 83 GLU A N 1
ATOM 681 C CA . GLU A 1 83 ? -26.576 -16.448 70.685 1.00 44.31 83 GLU A CA 1
ATOM 682 C C . GLU A 1 83 ? -27.249 -15.141 70.218 1.00 44.31 83 GLU A C 1
ATOM 684 O O . GLU A 1 83 ? -28.472 -15.066 70.056 1.00 44.31 83 GLU A O 1
ATOM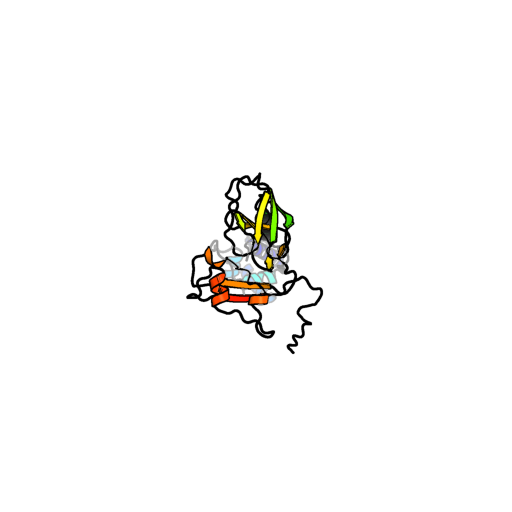 689 N N . VAL A 1 84 ? -26.488 -14.081 69.934 1.00 43.47 84 VAL A N 1
ATOM 690 C CA . VAL A 1 84 ? -27.023 -12.940 69.173 1.00 43.47 84 VAL A CA 1
ATOM 691 C C . VAL A 1 84 ? -26.517 -13.031 67.745 1.00 43.47 84 VAL A C 1
ATOM 693 O O . VAL A 1 84 ? -25.574 -12.353 67.354 1.00 43.47 84 VAL A O 1
ATOM 696 N N . SER A 1 85 ? -27.212 -13.858 66.961 1.00 38.12 85 SER A N 1
ATOM 697 C CA . SER A 1 85 ? -27.232 -13.806 65.499 1.00 38.12 85 SER A CA 1
ATOM 698 C C . SER A 1 85 ? -27.378 -12.350 65.037 1.00 38.12 85 SER A C 1
ATOM 700 O O . SER A 1 85 ? -28.472 -11.774 65.003 1.00 38.12 85 SER A O 1
ATOM 702 N N . ILE A 1 86 ? -26.251 -11.724 64.698 1.00 42.75 86 ILE A N 1
ATOM 703 C CA . ILE A 1 86 ? -26.233 -10.508 63.900 1.00 42.75 86 ILE A CA 1
ATOM 704 C C . ILE A 1 86 ? -26.624 -10.971 62.502 1.00 42.75 86 ILE A C 1
ATOM 706 O O . ILE A 1 86 ? -25.797 -11.478 61.746 1.00 42.75 86 ILE A O 1
ATOM 710 N N . ARG A 1 87 ? -27.910 -10.829 62.164 1.00 43.16 87 ARG A N 1
ATOM 711 C CA . ARG A 1 87 ? -28.354 -10.821 60.768 1.00 43.16 87 ARG A CA 1
ATOM 712 C C . ARG A 1 87 ? -27.404 -9.891 60.008 1.00 43.16 87 ARG A C 1
ATOM 714 O O . ARG A 1 87 ? -27.411 -8.685 60.264 1.00 43.16 87 ARG A O 1
ATOM 721 N N . LYS A 1 88 ? -26.555 -10.451 59.136 1.00 41.69 88 LYS A N 1
ATOM 722 C CA . LYS A 1 88 ? -25.671 -9.664 58.266 1.00 41.69 88 LYS A CA 1
ATOM 723 C C . LYS A 1 88 ? -26.553 -8.650 57.528 1.00 41.69 88 LYS A C 1
ATOM 725 O O . LYS A 1 88 ? -27.604 -9.045 57.014 1.00 41.69 88 LYS A O 1
ATOM 730 N N . PRO A 1 89 ? -26.213 -7.353 57.529 1.00 42.03 89 PRO A N 1
ATOM 731 C CA . PRO A 1 89 ? -27.101 -6.350 56.975 1.00 42.03 89 PRO A CA 1
ATOM 732 C C . PRO A 1 89 ? -27.288 -6.618 55.479 1.00 42.03 89 PRO A C 1
ATOM 734 O O . PRO A 1 89 ? -26.329 -6.827 54.737 1.00 42.03 89 PRO A O 1
ATOM 737 N N . HIS A 1 90 ? -28.546 -6.588 55.039 1.00 55.69 90 HIS A N 1
ATOM 738 C CA . HIS A 1 90 ? -28.989 -6.791 53.653 1.00 55.69 90 HIS A CA 1
ATOM 739 C C . HIS A 1 90 ? -28.363 -5.780 52.658 1.00 55.69 90 HIS A C 1
ATOM 741 O O . HIS A 1 90 ? -28.577 -5.870 51.451 1.00 55.69 90 HIS A O 1
ATOM 747 N N . THR A 1 91 ? -27.586 -4.810 53.150 1.00 58.03 91 THR A N 1
ATOM 748 C CA . THR A 1 91 ? -26.812 -3.846 52.365 1.00 58.03 91 THR A CA 1
ATOM 749 C C . THR A 1 91 ? -25.650 -4.508 51.630 1.00 58.03 91 THR A C 1
ATOM 751 O O . THR A 1 91 ? -25.481 -4.242 50.450 1.00 58.03 91 THR A O 1
ATOM 754 N N . LEU A 1 92 ? -24.910 -5.429 52.256 1.00 60.53 92 LEU A N 1
ATOM 755 C CA . LEU A 1 92 ? -23.741 -6.082 51.640 1.00 60.53 92 LEU A CA 1
ATOM 756 C C . LEU A 1 92 ? -24.124 -6.957 50.436 1.00 60.53 92 LEU A C 1
ATOM 758 O O . LEU A 1 92 ? -23.433 -6.956 49.423 1.00 60.53 92 LEU A O 1
ATOM 762 N N . VAL A 1 93 ? -25.278 -7.630 50.511 1.00 69.88 93 VAL A N 1
ATOM 763 C CA . VAL A 1 93 ? -25.838 -8.400 49.387 1.00 69.88 93 VAL A CA 1
ATOM 764 C C . VAL A 1 93 ? -26.347 -7.470 48.281 1.00 69.88 93 VAL A C 1
ATOM 766 O O . VAL A 1 93 ? -26.134 -7.749 47.109 1.00 69.88 93 VAL A O 1
ATOM 769 N N . ARG A 1 94 ? -26.958 -6.326 48.627 1.00 72.31 94 ARG A N 1
ATOM 770 C CA . ARG A 1 94 ? -27.379 -5.317 47.636 1.00 72.31 94 ARG A CA 1
ATOM 771 C C . ARG A 1 94 ? -26.187 -4.678 46.920 1.00 72.31 94 ARG A C 1
ATOM 773 O O . ARG A 1 94 ? -26.266 -4.488 45.715 1.00 72.31 94 ARG A O 1
ATOM 780 N N . PHE A 1 95 ? -25.087 -4.407 47.625 1.00 77.19 95 PHE A N 1
ATOM 781 C CA . PHE A 1 95 ? -23.849 -3.916 47.013 1.00 77.19 95 PHE A CA 1
ATOM 782 C C . PHE A 1 95 ? -23.195 -4.968 46.117 1.00 77.19 95 PHE A C 1
ATOM 784 O O . PHE A 1 95 ? -22.729 -4.618 45.040 1.00 77.19 95 PHE A O 1
ATOM 791 N N . ALA A 1 96 ? -23.220 -6.247 46.504 1.00 80.25 96 ALA A N 1
ATOM 792 C CA . ALA A 1 96 ? -22.735 -7.329 45.649 1.00 80.25 96 ALA A CA 1
ATOM 793 C C . ALA A 1 96 ? -23.581 -7.477 44.371 1.00 80.25 96 ALA A C 1
ATOM 795 O O . ALA A 1 96 ? -23.027 -7.558 43.281 1.00 80.25 96 ALA A O 1
ATOM 796 N N . ILE A 1 97 ? -24.915 -7.431 44.480 1.00 84.81 97 ILE A N 1
ATOM 797 C CA . ILE A 1 97 ? -25.823 -7.477 43.319 1.00 84.81 97 ILE A CA 1
ATOM 798 C C . ILE A 1 97 ? -25.624 -6.251 42.420 1.00 84.81 97 ILE A C 1
ATOM 800 O O . ILE A 1 97 ? -25.588 -6.387 41.202 1.00 84.81 97 ILE A O 1
ATOM 804 N N . PHE A 1 98 ? -25.455 -5.063 43.005 1.00 87.88 98 PHE A N 1
ATOM 805 C CA . PHE A 1 98 ? -25.189 -3.842 42.249 1.00 87.88 98 PHE A CA 1
ATOM 806 C C . PHE A 1 98 ? -23.834 -3.897 41.533 1.00 87.88 98 PHE A C 1
ATOM 808 O O . PHE A 1 98 ? -23.758 -3.558 40.359 1.00 87.88 98 PHE A O 1
ATOM 815 N N . ALA A 1 99 ? -22.783 -4.386 42.198 1.00 87.19 99 ALA A N 1
ATOM 816 C CA . ALA A 1 99 ? -21.470 -4.563 41.586 1.00 87.19 99 ALA A CA 1
ATOM 817 C C . ALA A 1 99 ? -21.525 -5.539 40.403 1.00 87.19 99 ALA A C 1
ATOM 819 O O . ALA A 1 99 ? -20.968 -5.228 39.353 1.00 87.19 99 ALA A O 1
ATOM 820 N N . VAL A 1 100 ? -22.249 -6.658 40.545 1.00 92.75 100 VAL A N 1
ATOM 821 C CA . VAL A 1 100 ? -22.487 -7.630 39.463 1.00 92.75 100 VAL A CA 1
ATOM 822 C C . VAL A 1 100 ? -23.283 -7.000 38.320 1.00 92.75 100 VAL A C 1
ATOM 824 O O . VAL A 1 100 ? -22.904 -7.154 37.167 1.00 92.75 100 VAL A O 1
ATOM 827 N N . LEU A 1 101 ? -24.339 -6.236 38.607 1.00 93.25 101 LEU A N 1
ATOM 828 C CA . LEU A 1 101 ? -25.109 -5.535 37.574 1.00 93.25 101 LEU A CA 1
ATOM 829 C C . LEU A 1 101 ? -24.265 -4.507 36.818 1.00 93.25 101 LEU A C 1
ATOM 831 O O . LEU A 1 101 ? -24.391 -4.413 35.605 1.00 93.25 101 LEU A O 1
ATOM 835 N N . VAL A 1 102 ? -23.382 -3.773 37.500 1.00 94.00 102 VAL A N 1
ATOM 836 C CA . VAL A 1 102 ? -22.467 -2.818 36.856 1.00 94.00 102 VAL A CA 1
ATOM 837 C C . VAL A 1 102 ? -21.415 -3.539 36.016 1.00 94.00 102 VAL A C 1
ATOM 839 O O . VAL A 1 102 ? -21.100 -3.070 34.927 1.00 94.00 102 VAL A O 1
ATOM 842 N N . THR A 1 103 ? -20.900 -4.689 36.465 1.00 91.75 103 THR A N 1
ATOM 843 C CA . THR A 1 103 ? -19.962 -5.484 35.652 1.00 91.75 103 THR A CA 1
ATOM 844 C C . THR A 1 103 ? -20.651 -6.084 34.436 1.00 91.75 103 THR A C 1
ATOM 846 O O . THR A 1 103 ? -20.097 -6.014 33.348 1.00 91.75 103 THR A O 1
ATOM 849 N N . VAL A 1 104 ? -21.868 -6.612 34.587 1.00 94.69 104 VAL A N 1
ATOM 850 C CA . VAL A 1 104 ? -22.664 -7.126 33.465 1.00 94.69 104 VAL A CA 1
ATOM 851 C C . VAL A 1 104 ? -23.031 -5.998 32.507 1.00 94.69 104 VAL A C 1
ATOM 853 O O . VAL A 1 104 ? -22.882 -6.172 31.309 1.00 94.69 104 VAL A O 1
ATOM 856 N N . LEU A 1 105 ? -23.438 -4.826 33.001 1.00 94.06 105 LEU A N 1
ATOM 857 C CA . LEU A 1 105 ? -23.734 -3.670 32.154 1.00 94.06 105 LEU A CA 1
ATOM 858 C C . LEU A 1 105 ? -22.479 -3.181 31.426 1.00 94.06 105 LEU A C 1
ATOM 860 O O . LEU A 1 105 ? -22.540 -2.912 30.235 1.00 94.06 105 LEU A O 1
ATOM 864 N N . GLY A 1 106 ? -21.336 -3.118 32.111 1.00 92.25 106 GLY A N 1
ATOM 865 C CA . GLY A 1 106 ? -20.050 -2.788 31.501 1.00 92.25 106 GLY A CA 1
ATOM 866 C C . GLY A 1 106 ? -19.618 -3.819 30.460 1.00 92.25 106 GLY A C 1
ATOM 867 O O . GLY A 1 106 ? -19.104 -3.440 29.417 1.00 92.25 106 GLY A O 1
ATOM 868 N N . MET A 1 107 ? -19.883 -5.104 30.702 1.00 90.44 107 MET A N 1
ATOM 869 C CA . MET A 1 107 ? -19.619 -6.183 29.752 1.00 90.44 107 MET A CA 1
ATOM 870 C C . MET A 1 107 ? -20.566 -6.114 28.552 1.00 90.44 107 MET A C 1
ATOM 872 O O . MET A 1 107 ? -20.107 -6.244 27.431 1.00 90.44 107 MET A O 1
ATOM 876 N N . VAL A 1 108 ? -21.855 -5.834 28.753 1.00 90.19 108 VAL A N 1
ATOM 877 C CA . VAL A 1 108 ? -22.823 -5.610 27.666 1.00 90.19 108 VAL A CA 1
ATOM 878 C C . VAL A 1 108 ? -22.438 -4.384 26.848 1.00 90.19 108 VAL A C 1
ATOM 880 O O . VAL A 1 108 ? -22.459 -4.456 25.630 1.00 90.19 108 VAL A O 1
ATOM 883 N N . VAL A 1 109 ? -22.027 -3.287 27.488 1.00 87.56 109 VAL A N 1
ATOM 884 C CA . VAL A 1 109 ? -21.520 -2.097 26.793 1.00 87.56 109 VAL A CA 1
ATOM 885 C C . VAL A 1 109 ? -20.225 -2.414 26.053 1.00 87.56 109 VAL A C 1
ATOM 887 O O . VAL A 1 109 ? -20.072 -1.969 24.929 1.00 87.56 109 VAL A O 1
ATOM 890 N N . TYR A 1 110 ? -19.307 -3.188 26.635 1.00 85.19 110 TYR A N 1
ATOM 891 C CA . TYR A 1 110 ? -18.063 -3.596 25.979 1.00 85.19 110 TYR A CA 1
ATOM 892 C C . TYR A 1 110 ? -18.331 -4.475 24.754 1.00 85.19 110 TYR A C 1
ATOM 894 O O . TYR A 1 110 ? -17.808 -4.185 23.685 1.00 85.19 110 TYR A O 1
ATOM 902 N N . LEU A 1 111 ? -19.203 -5.477 24.891 1.00 80.94 111 LEU A N 1
ATOM 903 C CA . LEU A 1 111 ? -19.623 -6.354 23.799 1.00 80.94 111 LEU A CA 1
ATOM 904 C C . LEU A 1 111 ? -20.390 -5.574 22.722 1.00 80.94 111 LEU A C 1
ATOM 906 O O . LEU A 1 111 ? -20.114 -5.745 21.542 1.00 80.94 111 LEU A O 1
ATOM 910 N N . TRP A 1 112 ? -21.276 -4.646 23.104 1.00 76.31 112 TRP A N 1
ATOM 911 C CA . TRP A 1 112 ? -21.914 -3.731 22.155 1.00 76.31 112 TRP A CA 1
ATOM 912 C C . TRP A 1 112 ? -20.922 -2.791 21.489 1.00 76.31 112 TRP A C 1
ATOM 914 O O . TRP A 1 112 ? -21.118 -2.476 20.328 1.00 76.31 112 TRP A O 1
ATOM 924 N N . ASN A 1 113 ? -19.870 -2.345 22.175 1.00 70.88 113 ASN A N 1
ATOM 925 C CA . ASN A 1 113 ? -18.878 -1.458 21.580 1.00 70.88 113 ASN A CA 1
ATOM 926 C C . ASN A 1 113 ? -18.001 -2.215 20.571 1.00 70.88 113 ASN A C 1
ATOM 928 O O . ASN A 1 113 ? -17.719 -1.685 19.501 1.00 70.88 113 ASN A O 1
ATOM 932 N N . GLU A 1 114 ? -17.632 -3.465 20.873 1.00 62.69 114 GLU A N 1
ATOM 933 C CA . GLU A 1 114 ? -16.938 -4.366 19.941 1.00 62.69 114 GLU A CA 1
ATOM 934 C C . GLU A 1 114 ? -17.794 -4.654 18.700 1.00 62.69 114 GLU A C 1
ATOM 936 O O . GLU A 1 114 ? -17.294 -4.681 17.575 1.00 62.69 114 GLU A O 1
ATOM 941 N N . GLU A 1 115 ? -19.107 -4.779 18.898 1.00 53.16 115 GLU A N 1
ATOM 942 C CA . GLU A 1 115 ? -20.066 -4.941 17.820 1.00 53.16 115 GLU A CA 1
ATOM 943 C C . GLU A 1 115 ? -20.225 -3.624 17.029 1.00 53.16 115 GLU A C 1
ATOM 945 O O . GLU A 1 115 ? -20.023 -3.615 15.822 1.00 53.16 115 GLU A O 1
ATOM 950 N N . THR A 1 116 ? -20.422 -2.463 17.660 1.00 50.81 116 THR A N 1
ATOM 951 C CA . THR A 1 116 ? -20.582 -1.173 16.953 1.00 50.81 116 THR A CA 1
ATOM 952 C C . THR A 1 116 ? -19.316 -0.646 16.272 1.00 50.81 116 THR A C 1
ATOM 954 O O . THR A 1 116 ? -19.438 0.092 15.300 1.00 50.81 116 THR A O 1
ATOM 957 N N . GLN A 1 117 ? -18.112 -1.038 16.706 1.00 47.91 117 GLN A N 1
ATOM 958 C CA . GLN A 1 117 ? -16.874 -0.749 15.963 1.00 47.91 117 GLN A CA 1
ATOM 959 C C . GLN A 1 117 ? -16.739 -1.626 14.705 1.00 47.91 117 GLN A C 1
ATOM 961 O O . GLN A 1 117 ? -16.120 -1.198 13.735 1.00 47.91 117 GLN A O 1
ATOM 966 N N . ASN A 1 118 ? -17.377 -2.803 14.684 1.00 43.41 118 ASN A N 1
ATOM 967 C CA . ASN A 1 118 ? -17.534 -3.645 13.491 1.00 43.41 118 ASN A CA 1
ATOM 968 C C . ASN A 1 118 ? -18.822 -3.357 12.692 1.00 43.41 118 ASN A C 1
ATOM 970 O O . ASN A 1 118 ? -18.968 -3.847 11.577 1.00 43.41 118 ASN A O 1
ATOM 974 N N . TYR A 1 119 ? -19.729 -2.527 13.217 1.00 43.59 119 TYR A N 1
ATOM 975 C CA . TYR A 1 119 ? -20.901 -1.990 12.520 1.00 43.59 119 TYR A CA 1
ATOM 976 C C . TYR A 1 119 ? -20.728 -0.489 12.221 1.00 43.59 119 TYR A C 1
ATOM 978 O O . TYR A 1 119 ? -21.649 0.309 12.400 1.00 43.59 119 TYR A O 1
ATOM 986 N N . LYS A 1 120 ? -19.576 -0.086 11.667 1.00 43.12 120 LYS A N 1
ATOM 987 C CA . LYS A 1 120 ? -19.635 0.924 10.602 1.00 43.12 120 LYS A CA 1
ATOM 988 C C . LYS A 1 120 ? -20.360 0.236 9.456 1.00 43.12 120 LYS A C 1
ATOM 990 O O . LYS A 1 120 ? -19.804 -0.671 8.846 1.00 43.12 120 LYS A O 1
ATOM 995 N N . GLY A 1 121 ? -21.639 0.572 9.281 1.00 41.81 121 GLY A N 1
ATOM 996 C CA . GLY A 1 121 ? -22.494 -0.022 8.260 1.00 41.81 121 GLY A CA 1
ATOM 997 C C . GLY A 1 121 ? -21.722 -0.142 6.955 1.00 41.81 121 GLY A C 1
ATOM 998 O O . GLY A 1 121 ? -21.137 0.839 6.504 1.00 41.81 121 GLY A O 1
ATOM 999 N N . ALA A 1 122 ? -21.666 -1.362 6.426 1.00 47.41 122 ALA A N 1
ATOM 1000 C CA . ALA A 1 122 ? -21.040 -1.667 5.159 1.00 47.41 122 ALA A CA 1
ATOM 1001 C C . ALA A 1 122 ? -21.687 -0.792 4.081 1.00 47.41 122 ALA A C 1
ATOM 1003 O O . ALA A 1 122 ? -22.733 -1.110 3.520 1.00 47.41 122 ALA A O 1
ATOM 1004 N N . VAL A 1 123 ? -21.074 0.355 3.819 1.00 54.47 123 VAL A N 1
ATOM 1005 C CA . VAL A 1 123 ? -21.208 1.033 2.547 1.00 54.47 123 VAL A CA 1
ATOM 1006 C C . VAL A 1 123 ? -20.426 0.133 1.595 1.00 54.47 123 VAL A C 1
ATOM 1008 O O . VAL A 1 123 ? -19.207 0.240 1.484 1.00 54.47 123 VAL A O 1
ATOM 1011 N N . GLU A 1 124 ? -21.113 -0.874 1.045 1.00 67.06 124 GLU A N 1
ATOM 1012 C CA . GLU A 1 124 ? -20.524 -1.928 0.213 1.00 67.06 124 GLU A CA 1
ATOM 1013 C C . GLU A 1 124 ? -20.090 -1.348 -1.137 1.00 67.06 124 GLU A C 1
ATOM 1015 O O . GLU A 1 124 ? -20.743 -1.518 -2.162 1.00 67.06 124 GLU A O 1
ATOM 1020 N N . GLY A 1 125 ? -18.970 -0.632 -1.134 1.00 76.06 125 GLY A N 1
ATOM 1021 C CA . GLY A 1 125 ? -18.206 -0.369 -2.338 1.00 76.06 125 GLY A CA 1
ATOM 1022 C C . GLY A 1 125 ? -17.439 -1.630 -2.717 1.00 76.06 125 GLY A C 1
ATOM 1023 O O . GLY A 1 125 ? -16.630 -2.105 -1.925 1.00 76.06 125 GLY A O 1
ATOM 1024 N N . ARG A 1 126 ? -17.655 -2.189 -3.910 1.00 86.38 126 ARG A N 1
ATOM 1025 C CA . ARG A 1 126 ? -16.893 -3.349 -4.406 1.00 86.38 126 ARG A CA 1
ATOM 1026 C C . ARG A 1 126 ? -16.001 -2.944 -5.571 1.00 86.38 126 ARG A C 1
ATOM 1028 O O . ARG A 1 126 ? -16.454 -2.277 -6.494 1.00 86.38 126 ARG A O 1
ATOM 1035 N N . ILE A 1 127 ? -14.753 -3.411 -5.555 1.00 91.94 127 ILE A N 1
ATOM 1036 C CA . ILE A 1 127 ? -13.817 -3.320 -6.680 1.00 91.94 127 ILE A CA 1
ATOM 1037 C C . ILE A 1 127 ? -13.343 -4.718 -7.079 1.00 91.94 127 ILE A C 1
ATOM 1039 O O . ILE A 1 127 ? -12.833 -5.479 -6.260 1.00 91.94 127 ILE A O 1
ATOM 1043 N N . GLU A 1 128 ? -13.501 -5.072 -8.352 1.00 93.00 128 GLU A N 1
ATOM 1044 C CA . GLU A 1 128 ? -13.092 -6.373 -8.879 1.00 93.00 128 GLU A CA 1
ATOM 1045 C C . GLU A 1 128 ? -12.240 -6.228 -10.138 1.00 93.00 128 GLU A C 1
ATOM 1047 O O . GLU A 1 128 ? -12.604 -5.535 -11.080 1.00 93.00 128 GLU A O 1
ATOM 1052 N N . LEU A 1 129 ? -11.098 -6.918 -10.176 1.00 94.38 129 LEU A N 1
ATOM 1053 C CA . LEU A 1 129 ? -10.269 -7.005 -11.375 1.00 94.38 129 LEU A CA 1
ATOM 1054 C C . LEU A 1 129 ? -10.929 -7.950 -12.391 1.00 94.38 129 LEU A C 1
ATOM 1056 O O . LEU A 1 129 ? -10.975 -9.159 -12.165 1.00 94.38 129 LEU A O 1
ATOM 1060 N N . ILE A 1 130 ? -11.392 -7.403 -13.516 1.00 94.88 130 ILE A N 1
ATOM 1061 C CA . ILE A 1 130 ? -12.085 -8.153 -14.575 1.00 94.88 130 ILE A CA 1
ATOM 1062 C C . ILE A 1 130 ? -11.078 -8.831 -15.500 1.00 94.88 130 ILE A C 1
ATOM 1064 O O . ILE A 1 130 ? -11.167 -10.023 -15.789 1.00 94.88 130 ILE A O 1
ATOM 1068 N N . LYS A 1 131 ? -10.136 -8.041 -16.022 1.00 94.25 131 LYS A N 1
ATOM 1069 C CA . LYS A 1 131 ? -9.156 -8.488 -17.011 1.00 94.25 131 LYS A CA 1
ATOM 1070 C C . LYS A 1 131 ? -7.904 -7.624 -16.977 1.00 94.25 131 LYS A C 1
ATOM 1072 O O . LYS A 1 131 ? -7.917 -6.494 -16.490 1.00 94.25 131 LYS A O 1
ATOM 1077 N N . THR A 1 132 ? -6.837 -8.154 -17.562 1.00 95.44 132 THR A N 1
ATOM 1078 C CA . THR A 1 132 ? -5.602 -7.412 -17.825 1.00 95.44 132 THR A CA 1
ATOM 1079 C C . THR A 1 132 ? -5.143 -7.648 -19.256 1.00 95.44 132 THR A C 1
ATOM 1081 O O . THR A 1 132 ? -5.347 -8.741 -19.783 1.00 95.44 132 THR A O 1
ATOM 1084 N N . GLU A 1 133 ? -4.506 -6.652 -19.859 1.00 95.50 133 GLU A N 1
ATOM 1085 C CA . GLU A 1 133 ? -3.961 -6.688 -21.217 1.00 95.50 133 GLU A CA 1
ATOM 1086 C C . GLU A 1 133 ? -2.492 -6.248 -21.194 1.00 95.50 133 GLU A C 1
ATOM 1088 O O . GLU A 1 133 ? -2.138 -5.277 -20.525 1.00 95.50 133 GLU A O 1
ATOM 1093 N N . GLY A 1 134 ? -1.631 -6.968 -21.917 1.00 90.88 134 GLY A N 1
ATOM 1094 C CA . GLY A 1 134 ? -0.183 -6.740 -21.911 1.00 90.88 134 GLY A CA 1
ATOM 1095 C C . GLY A 1 134 ? 0.555 -7.423 -20.753 1.00 90.88 134 GLY A C 1
ATOM 1096 O O . GLY A 1 134 ? -0.025 -8.169 -19.957 1.00 90.88 134 GLY A O 1
ATOM 1097 N N . THR A 1 135 ? 1.864 -7.188 -20.686 1.00 87.12 135 THR A N 1
ATOM 1098 C CA . THR A 1 135 ? 2.803 -7.806 -19.732 1.00 87.12 135 THR A CA 1
ATOM 1099 C C . THR A 1 135 ? 3.450 -6.719 -18.882 1.00 87.12 135 THR A C 1
ATOM 1101 O O . THR A 1 135 ? 3.073 -6.559 -17.719 1.00 87.12 135 THR A O 1
ATOM 1104 N N . CYS A 1 136 ? 4.330 -5.925 -19.490 1.00 89.81 136 CYS A N 1
ATOM 1105 C CA . CYS A 1 136 ? 4.846 -4.660 -18.985 1.00 89.81 136 CYS A CA 1
ATOM 1106 C C . CYS A 1 136 ? 5.185 -3.760 -20.195 1.00 89.81 136 CYS A C 1
ATOM 1108 O O . CYS A 1 136 ? 6.072 -4.122 -20.976 1.00 89.81 136 CYS A O 1
ATOM 1110 N N . PRO A 1 137 ? 4.493 -2.620 -20.382 1.00 91.62 137 PRO A N 1
ATOM 1111 C CA . PRO A 1 137 ? 3.430 -2.103 -19.521 1.00 91.62 137 PRO A CA 1
ATOM 1112 C C . PRO A 1 137 ? 2.146 -2.947 -19.595 1.00 91.62 137 PRO A C 1
ATOM 1114 O O . PRO A 1 137 ? 1.969 -3.764 -20.504 1.00 91.62 137 PRO A O 1
ATOM 1117 N N . LYS A 1 138 ? 1.258 -2.770 -18.615 1.00 94.19 138 LYS A N 1
ATOM 1118 C CA . LYS A 1 138 ? 0.024 -3.554 -18.481 1.00 94.19 138 LYS A CA 1
ATOM 1119 C C . LYS A 1 138 ? -1.168 -2.660 -18.197 1.00 94.19 138 LYS A C 1
ATOM 1121 O O . LYS A 1 138 ? -1.117 -1.829 -17.299 1.00 94.19 138 LYS A O 1
ATOM 1126 N N . THR A 1 139 ? -2.270 -2.907 -18.890 1.00 96.62 139 THR A N 1
ATOM 1127 C CA . THR A 1 139 ? -3.551 -2.259 -18.600 1.00 96.62 139 THR A CA 1
ATOM 1128 C C . THR A 1 139 ? -4.431 -3.211 -17.803 1.00 96.62 139 THR A C 1
ATOM 1130 O O . THR A 1 139 ? -4.647 -4.350 -18.218 1.00 96.62 139 THR A O 1
ATOM 1133 N N . ALA A 1 140 ? -4.946 -2.763 -16.663 1.00 96.94 140 ALA A N 1
ATOM 1134 C CA . ALA A 1 140 ? -5.911 -3.497 -15.852 1.00 96.94 140 ALA A CA 1
ATOM 1135 C C . ALA A 1 140 ? -7.290 -2.846 -15.949 1.00 96.94 140 ALA A C 1
ATOM 1137 O O . ALA A 1 140 ? -7.401 -1.623 -16.003 1.00 96.94 140 ALA A O 1
ATOM 1138 N N . TYR A 1 141 ? -8.335 -3.668 -15.960 1.00 96.62 141 TYR A N 1
ATOM 1139 C CA . TYR A 1 141 ? -9.721 -3.221 -16.018 1.00 96.62 141 TYR A CA 1
ATOM 1140 C C . TYR A 1 141 ? -10.453 -3.690 -14.766 1.00 96.62 141 TYR A C 1
ATOM 1142 O O . TYR A 1 141 ? -10.468 -4.885 -14.457 1.00 96.62 141 TYR A O 1
ATOM 1150 N N . PHE A 1 142 ? -11.073 -2.746 -14.075 1.00 95.69 142 PHE A N 1
ATOM 1151 C CA . PHE A 1 142 ? -11.743 -2.918 -12.800 1.00 95.69 142 PHE A CA 1
ATOM 1152 C C . PHE A 1 142 ? -13.239 -2.675 -12.953 1.00 95.69 142 PHE A C 1
ATOM 1154 O O . PHE A 1 142 ? -13.644 -1.699 -13.581 1.00 95.69 142 PHE A O 1
ATOM 1161 N N . GLN A 1 143 ? -14.052 -3.552 -12.373 1.00 93.81 143 GLN A N 1
ATOM 1162 C CA . GLN A 1 143 ? -15.478 -3.339 -12.182 1.00 93.81 143 GLN A CA 1
ATOM 1163 C C . GLN A 1 143 ? -15.702 -2.729 -10.807 1.00 93.81 143 GLN A C 1
ATOM 1165 O O . GLN A 1 143 ? -15.159 -3.230 -9.821 1.00 93.81 143 GLN A O 1
ATOM 1170 N N . LEU A 1 144 ? -16.507 -1.678 -10.756 1.00 92.00 144 LEU A N 1
ATOM 1171 C CA . LEU A 1 144 ? -16.848 -0.959 -9.540 1.00 92.00 144 LEU A CA 1
ATOM 1172 C C . LEU A 1 144 ? -18.350 -1.074 -9.293 1.00 92.00 144 LEU A C 1
ATOM 1174 O O . LEU A 1 144 ? -19.149 -0.859 -10.207 1.00 92.00 144 LEU A O 1
ATOM 1178 N N . ASP A 1 145 ? -18.722 -1.393 -8.059 1.00 88.00 145 ASP A N 1
ATOM 1179 C CA . ASP A 1 145 ? -20.084 -1.229 -7.559 1.00 88.00 145 ASP A CA 1
ATOM 1180 C C . ASP A 1 145 ? -20.048 -0.244 -6.395 1.00 88.00 145 ASP A C 1
ATOM 1182 O O . ASP A 1 145 ? -19.575 -0.571 -5.311 1.00 88.00 145 ASP A O 1
ATOM 1186 N N . ILE A 1 146 ? -20.467 0.990 -6.668 1.00 85.50 146 ILE A N 1
ATOM 1187 C CA . ILE A 1 146 ? -20.514 2.107 -5.711 1.00 85.50 146 ILE A CA 1
ATOM 1188 C C . ILE A 1 146 ? -21.908 2.742 -5.673 1.00 85.50 146 ILE A C 1
ATOM 1190 O O . ILE A 1 146 ? -22.085 3.861 -5.208 1.00 85.50 146 ILE A O 1
ATOM 1194 N N . SER A 1 147 ? -22.917 2.020 -6.166 1.00 76.19 147 SER A N 1
ATOM 1195 C CA . SER A 1 147 ? -24.273 2.531 -6.412 1.00 76.19 147 SER A CA 1
ATOM 1196 C C . SER A 1 147 ? -24.985 3.027 -5.144 1.00 76.19 147 SER A C 1
ATOM 1198 O O . SER A 1 147 ? -25.946 3.787 -5.227 1.00 76.19 147 SER A O 1
ATOM 1200 N N . GLN A 1 148 ? -24.528 2.574 -3.975 1.00 75.06 148 GLN A N 1
ATOM 1201 C CA . GLN A 1 148 ? -25.079 2.912 -2.661 1.00 75.06 148 GLN A CA 1
ATOM 1202 C C . GLN A 1 148 ? -24.321 4.059 -1.965 1.00 75.06 148 GLN A C 1
ATOM 1204 O O . GLN A 1 148 ? -24.708 4.458 -0.868 1.00 75.06 148 GLN A O 1
ATOM 1209 N N . ILE A 1 149 ? -23.249 4.584 -2.573 1.00 78.69 149 ILE A N 1
ATOM 1210 C CA . ILE A 1 149 ? -22.362 5.593 -1.977 1.00 78.69 149 ILE A CA 1
ATOM 1211 C C . ILE A 1 149 ? -22.693 6.967 -2.561 1.00 78.69 149 ILE A C 1
ATOM 1213 O O . ILE A 1 149 ? -22.658 7.149 -3.775 1.00 78.69 149 ILE A O 1
ATOM 1217 N N . GLN A 1 150 ? -23.034 7.933 -1.705 1.00 75.50 150 GLN A N 1
ATOM 1218 C CA . GLN A 1 150 ? -23.295 9.319 -2.129 1.00 75.50 150 GLN A CA 1
ATOM 1219 C C . GLN A 1 150 ? -22.054 10.214 -2.027 1.00 75.50 150 GLN A C 1
ATOM 1221 O O . GLN A 1 150 ? -21.981 11.239 -2.705 1.00 75.50 150 GLN A O 1
ATOM 1226 N N . ASP A 1 151 ? -21.092 9.824 -1.194 1.00 82.81 151 ASP A N 1
ATOM 1227 C CA . ASP A 1 151 ? -19.862 10.570 -0.960 1.00 82.81 151 ASP A CA 1
ATOM 1228 C C . ASP A 1 151 ? -18.851 10.391 -2.110 1.00 82.81 151 ASP A C 1
ATOM 1230 O O . ASP A 1 151 ? -18.914 9.401 -2.846 1.00 82.81 151 ASP A O 1
ATOM 1234 N N . PRO A 1 152 ? -17.906 11.333 -2.301 1.00 86.56 152 PRO A N 1
ATOM 1235 C CA . PRO A 1 152 ? -16.864 11.212 -3.316 1.00 86.56 152 PRO A CA 1
ATOM 1236 C C . PRO A 1 152 ? -15.973 9.987 -3.075 1.00 86.56 152 PRO A C 1
ATOM 1238 O O . PRO A 1 152 ? -15.245 9.914 -2.083 1.00 86.56 152 PRO A O 1
ATOM 1241 N N . VAL A 1 153 ? -15.981 9.048 -4.020 1.00 90.62 153 VAL A N 1
ATOM 1242 C CA . VAL A 1 153 ? -15.175 7.827 -3.947 1.00 90.62 153 VAL A CA 1
ATOM 1243 C C . VAL A 1 153 ? -13.943 7.954 -4.829 1.00 90.62 153 VAL A C 1
ATOM 1245 O O . VAL A 1 153 ? -14.023 8.379 -5.979 1.00 90.62 153 VAL A O 1
ATOM 1248 N N . PHE A 1 154 ? -12.795 7.539 -4.312 1.00 93.00 154 PHE A N 1
ATOM 1249 C CA . PHE A 1 154 ? -11.531 7.538 -5.031 1.00 93.00 154 PHE A CA 1
ATOM 1250 C C . PHE A 1 154 ? -11.018 6.115 -5.220 1.00 93.00 154 PHE A C 1
ATOM 1252 O O . PHE A 1 154 ? -11.162 5.267 -4.343 1.00 93.00 154 PHE A O 1
ATOM 1259 N N . VAL A 1 155 ? -10.371 5.859 -6.350 1.00 94.19 155 VAL A N 1
ATOM 1260 C CA . VAL A 1 155 ? -9.597 4.639 -6.574 1.00 94.19 155 VAL A CA 1
ATOM 1261 C C . VAL A 1 155 ? -8.120 4.990 -6.539 1.00 94.19 155 VAL A C 1
ATOM 1263 O O . VAL A 1 155 ? -7.660 5.872 -7.264 1.00 94.19 155 VAL A O 1
ATOM 1266 N N . ASP A 1 156 ? -7.389 4.293 -5.682 1.00 95.06 156 ASP A N 1
ATOM 1267 C CA . ASP A 1 156 ? -5.934 4.321 -5.602 1.00 95.06 156 ASP A CA 1
ATOM 1268 C C . ASP A 1 156 ? -5.405 3.017 -6.201 1.00 95.06 156 ASP A C 1
ATOM 1270 O O . ASP A 1 156 ? -5.774 1.936 -5.744 1.00 95.06 156 ASP A O 1
ATOM 1274 N N . PHE A 1 157 ? -4.582 3.099 -7.243 1.00 94.81 157 PHE A N 1
ATOM 1275 C CA . PHE A 1 157 ? -4.123 1.927 -7.990 1.00 94.81 157 PHE A CA 1
ATOM 1276 C C . PHE A 1 157 ? -2.894 1.238 -7.383 1.00 94.81 157 PHE A C 1
ATOM 1278 O O . PHE A 1 157 ? -2.513 0.165 -7.866 1.00 94.81 157 PHE A O 1
ATOM 1285 N N . GLY A 1 158 ? -2.300 1.821 -6.334 1.00 92.44 158 GLY A N 1
ATOM 1286 C CA . GLY A 1 158 ? -1.163 1.266 -5.598 1.00 92.44 158 GLY A CA 1
ATOM 1287 C C . GLY A 1 158 ? 0.202 1.431 -6.275 1.00 92.44 158 GLY A C 1
ATOM 1288 O O . GLY A 1 158 ? 1.185 0.886 -5.781 1.00 92.44 158 GLY A O 1
ATOM 1289 N N . ASP A 1 159 ? 0.279 2.152 -7.394 1.00 90.00 159 ASP A N 1
ATOM 1290 C CA . ASP A 1 159 ? 1.503 2.452 -8.155 1.00 90.00 159 ASP A CA 1
ATOM 1291 C C . ASP A 1 159 ? 1.963 3.913 -7.986 1.00 90.00 159 ASP A C 1
ATOM 1293 O O . ASP A 1 159 ? 2.614 4.484 -8.861 1.00 90.00 159 ASP A O 1
ATOM 1297 N N . ASP A 1 160 ? 1.572 4.527 -6.866 1.00 86.44 160 ASP A N 1
ATOM 1298 C CA . ASP A 1 160 ? 1.753 5.944 -6.534 1.00 86.44 160 ASP A CA 1
ATOM 1299 C C . ASP A 1 160 ? 1.099 6.933 -7.515 1.00 86.44 160 ASP A C 1
ATOM 1301 O O . ASP A 1 160 ? 1.255 8.141 -7.336 1.00 86.44 160 ASP A O 1
ATOM 1305 N N . SER A 1 161 ? 0.341 6.463 -8.516 1.00 86.88 161 SER A N 1
ATOM 1306 C CA . SER A 1 161 ? -0.411 7.333 -9.422 1.00 86.88 161 SER A CA 1
ATOM 1307 C C . SER A 1 161 ? -1.446 8.185 -8.685 1.00 86.88 161 SER A C 1
ATOM 1309 O O . SER A 1 161 ? -1.857 7.905 -7.555 1.00 86.88 161 SER A O 1
ATOM 1311 N N . GLN A 1 162 ? -1.869 9.281 -9.321 1.00 87.69 162 GLN A N 1
ATOM 1312 C CA . GLN A 1 162 ? -2.915 10.119 -8.746 1.00 87.69 162 GLN A CA 1
ATOM 1313 C C . GLN A 1 162 ? -4.203 9.315 -8.570 1.00 87.69 162 GLN A C 1
ATOM 1315 O O . GLN A 1 162 ? -4.681 8.665 -9.501 1.00 87.69 162 GLN A O 1
ATOM 1320 N N . LYS A 1 163 ? -4.788 9.414 -7.374 1.00 91.31 163 LYS A N 1
ATOM 1321 C CA . LYS A 1 163 ? -6.077 8.794 -7.073 1.00 91.31 163 LYS A CA 1
ATOM 1322 C C . LYS A 1 163 ? -7.141 9.332 -8.019 1.00 91.31 163 LYS A C 1
ATOM 1324 O O . LYS A 1 163 ? -7.268 10.545 -8.195 1.00 91.31 163 LYS A O 1
ATOM 1329 N N . GLN A 1 164 ? -7.938 8.437 -8.585 1.00 90.94 164 GLN A N 1
ATOM 1330 C CA . GLN A 1 164 ? -8.977 8.806 -9.533 1.00 90.94 164 GLN A CA 1
ATOM 1331 C C . GLN A 1 164 ? -10.335 8.897 -8.840 1.00 90.94 164 GLN A C 1
ATOM 1333 O O . GLN A 1 164 ? -10.772 7.939 -8.210 1.00 90.94 164 GLN A O 1
ATOM 1338 N N . LEU A 1 165 ? -11.021 10.033 -8.986 1.00 91.38 165 LEU A N 1
ATOM 1339 C CA . LEU A 1 165 ? -12.400 10.202 -8.525 1.00 91.38 165 LEU A CA 1
ATOM 1340 C C . LEU A 1 165 ? -13.359 9.374 -9.398 1.00 91.38 165 LEU A C 1
ATOM 1342 O O . LEU A 1 165 ? -13.329 9.473 -10.627 1.00 91.38 165 LEU A O 1
ATOM 1346 N N . VAL A 1 166 ? -14.230 8.593 -8.762 1.00 88.62 166 VAL A N 1
ATOM 1347 C CA . VAL A 1 166 ? -15.220 7.728 -9.408 1.00 88.62 166 VAL A CA 1
ATOM 1348 C C . VAL A 1 166 ? -16.613 8.092 -8.906 1.00 88.62 166 VAL A C 1
ATOM 1350 O O . VAL A 1 166 ? -16.889 8.015 -7.715 1.00 88.62 166 VAL A O 1
ATOM 1353 N N . ASN A 1 167 ? -17.506 8.443 -9.837 1.00 79.62 167 ASN A N 1
ATOM 1354 C CA . ASN A 1 167 ? -18.891 8.803 -9.513 1.00 79.62 167 ASN A CA 1
ATOM 1355 C C . ASN A 1 167 ? -19.887 7.757 -10.043 1.00 79.62 167 ASN A C 1
ATOM 1357 O O . ASN A 1 167 ? -20.520 7.046 -9.280 1.00 79.62 167 ASN A O 1
ATOM 1361 N N . HIS A 1 168 ? -20.017 7.647 -11.372 1.00 74.31 168 HIS A N 1
ATOM 1362 C CA . HIS A 1 168 ? -21.015 6.784 -12.035 1.00 74.31 168 HIS A CA 1
ATOM 1363 C C . HIS A 1 168 ? -20.382 5.704 -12.928 1.00 74.31 168 HIS A C 1
ATOM 1365 O O . HIS A 1 168 ? -21.075 5.035 -13.694 1.00 74.31 168 HIS A O 1
ATOM 1371 N N . GLN A 1 169 ? -19.053 5.584 -12.910 1.00 78.50 169 GLN A N 1
ATOM 1372 C CA . GLN A 1 169 ? -18.348 4.623 -13.751 1.00 78.50 169 GLN A CA 1
ATOM 1373 C C . GLN A 1 169 ? -18.428 3.236 -13.120 1.00 78.50 169 GLN A C 1
ATOM 1375 O O . GLN A 1 169 ? -17.971 3.027 -12.002 1.00 78.50 169 GLN A O 1
ATOM 1380 N N . THR A 1 170 ? -18.976 2.285 -13.871 1.00 83.88 170 THR A N 1
ATOM 1381 C CA . THR A 1 170 ? -19.015 0.868 -13.487 1.00 83.88 170 THR A CA 1
ATOM 1382 C C . THR A 1 170 ? -17.753 0.124 -13.898 1.00 83.88 170 THR A C 1
ATOM 1384 O O . THR A 1 170 ? -17.442 -0.917 -13.328 1.00 83.88 170 THR A O 1
ATOM 1387 N N . ILE A 1 171 ? -17.025 0.638 -14.895 1.00 91.56 171 ILE A N 1
ATOM 1388 C CA . ILE A 1 171 ? -15.771 0.068 -15.383 1.00 91.56 171 ILE A CA 1
ATOM 1389 C C . ILE A 1 171 ? -14.715 1.163 -15.421 1.00 91.56 171 ILE A C 1
ATOM 1391 O O . ILE A 1 171 ? -14.937 2.238 -15.980 1.00 91.56 171 ILE A O 1
ATOM 1395 N N . LEU A 1 172 ? -13.554 0.849 -14.862 1.00 94.50 172 LEU A N 1
ATOM 1396 C CA . LEU A 1 172 ? -12.399 1.720 -14.784 1.00 94.50 172 LEU A CA 1
ATOM 1397 C C . LEU A 1 172 ? -11.170 0.993 -15.328 1.00 94.50 172 LEU A C 1
ATOM 1399 O O . LEU A 1 172 ? -10.913 -0.149 -14.961 1.00 94.50 172 LEU A O 1
ATOM 1403 N N . SER A 1 173 ? -10.403 1.634 -16.203 1.00 95.06 173 SER A N 1
ATOM 1404 C CA . SER A 1 173 ? -9.140 1.090 -16.708 1.00 95.06 173 SER A CA 1
ATOM 1405 C C . SER A 1 173 ? -7.961 1.887 -16.175 1.00 95.06 173 SER A C 1
ATOM 1407 O O . SER A 1 173 ? -8.017 3.114 -16.196 1.00 95.06 173 SER A O 1
ATOM 1409 N N . HIS A 1 174 ? -6.882 1.204 -15.805 1.00 95.62 174 HIS A N 1
ATOM 1410 C CA . HIS A 1 174 ? -5.627 1.834 -15.398 1.00 95.62 174 HIS A CA 1
ATOM 1411 C C . HIS A 1 174 ? -4.431 1.236 -16.120 1.00 95.62 174 HIS A C 1
ATOM 1413 O O . HIS A 1 174 ? -4.380 0.025 -16.353 1.00 95.62 174 HIS A O 1
ATOM 1419 N N . PHE A 1 175 ? -3.472 2.089 -16.467 1.00 93.69 175 PHE A N 1
ATOM 1420 C CA . PHE A 1 175 ? -2.253 1.719 -17.174 1.00 93.69 175 PHE A CA 1
ATOM 1421 C C . PHE A 1 175 ? -1.065 1.714 -16.211 1.00 93.69 175 PHE A C 1
ATOM 1423 O O . PHE A 1 175 ? -0.578 2.763 -15.802 1.00 93.69 175 PHE A O 1
ATOM 1430 N N . TYR A 1 176 ? -0.562 0.523 -15.904 1.00 93.19 176 TYR A N 1
ATOM 1431 C CA . TYR A 1 176 ? 0.645 0.331 -15.114 1.00 93.19 176 TYR A CA 1
ATOM 1432 C C . TYR A 1 176 ? 1.879 0.381 -16.019 1.00 93.19 176 TYR A C 1
ATOM 1434 O O . TYR A 1 176 ? 2.096 -0.498 -16.864 1.00 93.19 176 TYR A O 1
ATOM 1442 N N . ALA A 1 177 ? 2.697 1.416 -15.835 1.00 89.12 177 ALA A N 1
ATOM 1443 C CA . ALA A 1 177 ? 3.825 1.722 -16.715 1.00 89.12 177 ALA A CA 1
ATOM 1444 C C . ALA A 1 177 ? 5.109 0.924 -16.416 1.00 89.12 177 ALA A C 1
ATOM 1446 O O . ALA A 1 177 ? 6.017 0.907 -17.248 1.00 89.12 177 ALA A O 1
ATOM 1447 N N . TYR A 1 178 ? 5.207 0.289 -15.246 1.00 89.00 178 TYR A N 1
ATOM 1448 C CA . TYR A 1 178 ? 6.437 -0.333 -14.755 1.00 89.00 178 TYR A CA 1
ATOM 1449 C C . TYR A 1 178 ? 6.165 -1.666 -14.046 1.00 89.00 178 TYR A C 1
ATOM 1451 O O . TYR A 1 178 ? 5.042 -1.905 -13.590 1.00 89.00 178 TYR A O 1
ATOM 1459 N N . PRO A 1 179 ? 7.170 -2.558 -13.963 1.00 92.88 179 PRO A N 1
ATOM 1460 C CA . PRO A 1 179 ? 6.973 -3.867 -13.368 1.00 92.88 179 PRO A CA 1
ATOM 1461 C C . PRO A 1 179 ? 6.798 -3.785 -11.855 1.00 92.88 179 PRO A C 1
ATOM 1463 O O . PRO A 1 179 ? 7.473 -3.019 -11.168 1.00 92.88 179 PRO A O 1
ATOM 1466 N N . GLY A 1 180 ? 5.920 -4.631 -11.332 1.00 92.25 180 GLY A N 1
ATOM 1467 C CA . GLY A 1 180 ? 5.594 -4.652 -9.916 1.00 92.25 180 GLY A CA 1
ATOM 1468 C C . GLY A 1 180 ? 4.360 -5.485 -9.614 1.00 92.25 180 GLY A C 1
ATOM 1469 O O . GLY A 1 180 ? 3.743 -6.086 -10.500 1.00 92.25 180 GLY A O 1
ATOM 1470 N N . GLN A 1 181 ? 4.010 -5.524 -8.334 1.00 94.25 181 GLN A N 1
ATOM 1471 C CA . GLN A 1 181 ? 2.770 -6.115 -7.864 1.00 94.25 181 GLN A CA 1
ATOM 1472 C C . GLN A 1 181 ? 1.959 -5.035 -7.160 1.00 94.25 181 GLN A C 1
ATOM 1474 O O . GLN A 1 181 ? 2.403 -4.490 -6.153 1.00 94.25 181 GLN A O 1
ATOM 1479 N N . PHE A 1 182 ? 0.766 -4.775 -7.676 1.00 95.56 182 PHE A N 1
ATOM 1480 C CA . PHE A 1 182 ? -0.090 -3.686 -7.224 1.00 95.56 182 PHE A CA 1
ATOM 1481 C C . PHE A 1 182 ? -1.419 -4.219 -6.702 1.00 95.56 182 PHE A C 1
ATOM 1483 O O . PHE A 1 182 ? -1.823 -5.343 -7.014 1.00 95.56 182 PHE A O 1
ATOM 1490 N N . VAL A 1 183 ? -2.093 -3.411 -5.894 1.00 96.19 183 VAL A N 1
ATOM 1491 C CA . VAL A 1 183 ? -3.454 -3.659 -5.420 1.00 96.19 183 VAL A CA 1
ATOM 1492 C C . VAL A 1 183 ? -4.201 -2.346 -5.559 1.00 96.19 183 VAL A C 1
ATOM 1494 O O . VAL A 1 183 ? -3.832 -1.365 -4.923 1.00 96.19 183 VAL A O 1
ATOM 1497 N N . ALA A 1 184 ? -5.239 -2.330 -6.393 1.00 96.00 184 ALA A N 1
ATOM 1498 C CA . ALA A 1 184 ? -6.140 -1.191 -6.446 1.00 96.00 184 ALA A CA 1
ATOM 1499 C C . ALA A 1 184 ? -7.084 -1.226 -5.239 1.00 96.00 184 ALA A C 1
ATOM 1501 O O . ALA A 1 184 ? -7.645 -2.285 -4.932 1.00 96.00 184 ALA A O 1
ATOM 1502 N N . THR A 1 185 ? -7.260 -0.085 -4.584 1.00 94.75 185 THR A N 1
ATOM 1503 C CA . THR A 1 185 ? -8.105 0.097 -3.404 1.00 94.75 185 THR A CA 1
ATOM 1504 C C . THR A 1 185 ? -9.157 1.162 -3.671 1.00 94.75 185 THR A C 1
ATOM 1506 O O . THR A 1 185 ? -8.892 2.183 -4.306 1.00 94.75 185 THR A O 1
ATOM 1509 N N . LEU A 1 186 ? -10.369 0.899 -3.199 1.00 92.50 186 LEU A N 1
ATOM 1510 C CA . LEU A 1 186 ? -11.483 1.831 -3.228 1.00 92.50 186 LEU A CA 1
ATOM 1511 C C . LEU A 1 186 ? -11.506 2.586 -1.901 1.00 92.50 186 LEU A C 1
ATOM 1513 O O . LEU A 1 186 ? -11.520 1.954 -0.846 1.00 92.50 186 LEU A O 1
ATOM 1517 N N . GLN A 1 187 ? -11.494 3.914 -1.943 1.00 91.06 187 GLN A N 1
ATOM 1518 C CA . GLN A 1 187 ? -11.346 4.767 -0.769 1.00 91.06 187 GLN A CA 1
ATOM 1519 C C . GLN A 1 187 ? -12.450 5.826 -0.706 1.00 91.06 187 GLN A C 1
ATOM 1521 O O . GLN A 1 187 ? -12.763 6.457 -1.713 1.00 91.06 187 GLN A O 1
ATOM 1526 N N . CYS A 1 188 ? -12.999 6.062 0.483 1.00 87.38 188 CYS A N 1
ATOM 1527 C CA . CYS A 1 188 ? -13.964 7.128 0.760 1.00 87.38 188 CYS A CA 1
ATOM 1528 C C . CYS A 1 188 ? -13.557 7.835 2.053 1.00 87.38 188 CYS A C 1
ATOM 1530 O O . CYS A 1 188 ? -13.258 7.168 3.040 1.00 87.38 188 CYS A O 1
ATOM 1532 N N . ASP A 1 189 ? -13.461 9.168 2.034 1.00 83.94 189 ASP A N 1
ATOM 1533 C CA . ASP A 1 189 ? -12.992 9.982 3.172 1.00 83.94 189 ASP A CA 1
ATOM 1534 C C . ASP A 1 189 ? -11.672 9.504 3.818 1.00 83.94 189 ASP A C 1
ATOM 1536 O O . ASP A 1 189 ? -11.413 9.696 5.005 1.00 83.94 189 ASP A O 1
ATOM 1540 N N . GLY A 1 190 ? -10.797 8.887 3.017 1.00 82.12 190 GLY A N 1
ATOM 1541 C CA . GLY A 1 190 ? -9.510 8.349 3.467 1.00 82.12 190 GLY A CA 1
ATOM 1542 C C . GLY A 1 190 ? -9.569 6.948 4.086 1.00 82.12 190 GLY A C 1
ATOM 1543 O O . GLY A 1 190 ? -8.514 6.398 4.397 1.00 82.12 190 GLY A O 1
ATOM 1544 N N . GLU A 1 191 ? -10.751 6.344 4.220 1.00 86.69 191 GLU A N 1
ATOM 1545 C CA . GLU A 1 191 ? -10.913 4.947 4.633 1.00 86.69 191 GLU A CA 1
ATOM 1546 C C . GLU A 1 191 ? -10.959 4.018 3.417 1.00 86.69 191 GLU A C 1
ATOM 1548 O O . GLU A 1 191 ? -11.544 4.350 2.386 1.00 86.69 191 GLU A O 1
ATOM 1553 N N . ILE A 1 192 ? -10.339 2.841 3.533 1.00 88.94 192 ILE A N 1
ATOM 1554 C CA . ILE A 1 192 ? -10.365 1.808 2.492 1.00 88.94 192 ILE A CA 1
ATOM 1555 C C . ILE A 1 192 ? -11.669 1.016 2.629 1.00 88.94 192 ILE A C 1
ATOM 1557 O O . ILE A 1 192 ? -11.889 0.354 3.639 1.00 88.94 192 ILE A O 1
ATOM 1561 N N . LEU A 1 193 ? -12.511 1.071 1.598 1.00 88.50 193 LEU A N 1
ATOM 1562 C CA . LEU A 1 193 ? -13.780 0.346 1.519 1.00 88.50 193 LEU A CA 1
ATOM 1563 C C . LEU A 1 193 ? -13.597 -1.080 0.988 1.00 88.50 193 LEU A C 1
ATOM 1565 O O . LEU A 1 193 ? -14.230 -2.012 1.477 1.00 88.50 193 LEU A O 1
ATOM 1569 N N . ALA A 1 194 ? -12.736 -1.256 -0.018 1.00 89.88 194 ALA A N 1
ATOM 1570 C CA . ALA A 1 194 ? -12.468 -2.554 -0.629 1.00 89.88 194 ALA A CA 1
ATOM 1571 C C . ALA A 1 194 ? -11.122 -2.591 -1.359 1.00 89.88 194 ALA A C 1
ATOM 1573 O O . ALA A 1 194 ? -10.598 -1.567 -1.801 1.00 89.88 194 ALA A O 1
ATOM 1574 N N . GLU A 1 195 ? -10.601 -3.803 -1.545 1.00 93.62 195 GLU A N 1
ATOM 1575 C CA . GLU A 1 195 ? -9.358 -4.072 -2.262 1.00 93.62 195 GLU A CA 1
ATOM 1576 C C . GLU A 1 195 ? -9.596 -5.039 -3.424 1.00 93.62 195 GLU A C 1
ATOM 1578 O O . GLU A 1 195 ? -10.365 -5.998 -3.332 1.00 93.62 195 GLU A O 1
ATOM 1583 N N . SER A 1 196 ? -8.903 -4.798 -4.531 1.00 92.75 196 SER A N 1
ATOM 1584 C CA . SER A 1 196 ? -8.908 -5.688 -5.689 1.00 92.75 196 SER A CA 1
ATOM 1585 C C . SER A 1 196 ? -7.964 -6.883 -5.500 1.00 92.75 196 SER A C 1
ATOM 1587 O O . SER A 1 196 ? -7.117 -6.932 -4.607 1.00 92.75 196 SER A O 1
ATOM 1589 N N . LYS A 1 197 ? -8.062 -7.870 -6.397 1.00 94.19 197 LYS A N 1
ATOM 1590 C CA . LYS A 1 197 ? -7.035 -8.915 -6.506 1.00 94.19 197 LYS A CA 1
ATOM 1591 C C . LYS A 1 197 ? -5.703 -8.299 -6.939 1.00 94.19 197 LYS A C 1
ATOM 1593 O O . LYS A 1 197 ? -5.680 -7.406 -7.779 1.00 94.19 197 LYS A O 1
ATOM 1598 N N . LYS A 1 198 ? -4.601 -8.866 -6.439 1.00 94.38 198 LYS A N 1
ATOM 1599 C CA . LYS A 1 198 ? -3.229 -8.482 -6.806 1.00 94.38 198 LYS A CA 1
ATOM 1600 C C . LYS A 1 198 ? -3.029 -8.479 -8.323 1.00 94.38 198 LYS A C 1
ATOM 1602 O O . LYS A 1 198 ? -3.259 -9.490 -8.989 1.00 94.38 198 LYS A O 1
ATOM 1607 N N . ILE A 1 199 ? -2.535 -7.362 -8.839 1.00 95.12 199 ILE A N 1
ATOM 1608 C CA . ILE A 1 199 ? -2.179 -7.162 -10.237 1.00 95.12 199 ILE A CA 1
ATOM 1609 C C . ILE A 1 199 ? -0.676 -7.373 -10.366 1.00 95.12 199 ILE A C 1
ATOM 1611 O O . ILE A 1 199 ? 0.111 -6.594 -9.835 1.00 95.12 199 ILE A O 1
ATOM 1615 N N . LEU A 1 200 ? -0.273 -8.425 -11.076 1.00 95.00 200 LEU A N 1
ATOM 1616 C CA . LEU A 1 200 ? 1.130 -8.677 -11.393 1.00 95.00 200 LEU A CA 1
ATOM 1617 C C . LEU A 1 200 ? 1.473 -8.098 -12.773 1.00 95.00 200 LEU A C 1
ATOM 1619 O O . LEU A 1 200 ? 0.984 -8.581 -13.805 1.00 95.00 200 LEU A O 1
ATOM 1623 N N . VAL A 1 201 ? 2.342 -7.090 -12.780 1.00 94.69 201 VAL A N 1
ATOM 1624 C CA . VAL A 1 201 ? 2.926 -6.473 -13.975 1.00 94.69 201 VAL A CA 1
ATOM 1625 C C . VAL A 1 201 ? 4.313 -7.079 -14.165 1.00 94.69 201 VAL A C 1
ATOM 1627 O O . VAL A 1 201 ? 5.290 -6.652 -13.554 1.00 94.69 201 VAL A O 1
ATOM 1630 N N . ALA A 1 202 ? 4.369 -8.156 -14.946 1.00 94.19 202 ALA A N 1
ATOM 1631 C CA . ALA A 1 202 ? 5.580 -8.932 -15.192 1.00 94.19 202 ALA A CA 1
ATOM 1632 C C . ALA A 1 202 ? 6.252 -8.507 -16.500 1.00 94.19 202 ALA A C 1
ATOM 1634 O O . ALA A 1 202 ? 5.573 -8.171 -17.466 1.00 94.19 202 ALA A O 1
ATOM 1635 N N . THR A 1 203 ? 7.578 -8.569 -16.555 1.00 92.88 203 THR A N 1
ATOM 1636 C CA . THR A 1 203 ? 8.332 -8.367 -17.794 1.00 92.88 203 THR A CA 1
ATOM 1637 C C . THR A 1 203 ? 8.476 -9.692 -18.549 1.00 92.88 203 THR A C 1
ATOM 1639 O O . THR A 1 203 ? 8.634 -10.751 -17.941 1.00 92.88 203 THR A O 1
ATOM 1642 N N . ASP A 1 204 ? 8.461 -9.649 -19.886 1.00 87.00 204 ASP A N 1
ATOM 1643 C CA . ASP A 1 204 ? 8.661 -10.855 -20.715 1.00 87.00 204 ASP A CA 1
ATOM 1644 C C . ASP A 1 204 ? 10.123 -11.338 -20.706 1.00 87.00 204 ASP A C 1
ATOM 1646 O O . ASP A 1 204 ? 10.413 -12.518 -20.905 1.00 87.00 204 ASP A O 1
ATOM 1650 N N . ASN A 1 205 ? 11.061 -10.425 -20.437 1.00 89.44 205 ASN A N 1
ATOM 1651 C CA . ASN A 1 205 ? 12.475 -10.700 -20.186 1.00 89.44 205 ASN A CA 1
ATOM 1652 C C . ASN A 1 205 ? 13.114 -9.481 -19.492 1.00 89.44 205 ASN A C 1
ATOM 1654 O O . ASN A 1 205 ? 12.410 -8.661 -18.902 1.00 89.44 205 ASN A O 1
ATOM 1658 N N . TRP A 1 206 ? 14.435 -9.341 -19.569 1.00 90.94 206 TRP A N 1
ATOM 1659 C CA . TRP A 1 206 ? 15.135 -8.108 -19.238 1.00 90.94 206 TRP A CA 1
ATOM 1660 C C . TRP A 1 206 ? 14.573 -6.924 -20.029 1.00 90.94 206 TRP A C 1
ATOM 1662 O O . TRP A 1 206 ? 14.570 -6.928 -21.259 1.00 90.94 206 TRP A O 1
ATOM 1672 N N . GLN A 1 207 ? 14.112 -5.909 -19.311 1.00 91.75 207 GLN A N 1
ATOM 1673 C CA . GLN A 1 207 ? 13.657 -4.643 -19.867 1.00 91.75 207 GLN A CA 1
ATOM 1674 C C . GLN A 1 207 ? 14.377 -3.503 -19.156 1.00 91.75 207 GLN A C 1
ATOM 1676 O O . GLN A 1 207 ? 14.626 -3.575 -17.951 1.00 91.75 207 GLN A O 1
ATOM 1681 N N . ALA A 1 208 ? 14.736 -2.473 -19.916 1.00 91.88 208 ALA A N 1
ATOM 1682 C CA . ALA A 1 208 ? 15.384 -1.284 -19.395 1.00 91.88 208 ALA A CA 1
ATOM 1683 C C . ALA A 1 208 ? 14.406 -0.107 -19.409 1.00 91.88 208 ALA A C 1
ATOM 1685 O O . ALA A 1 208 ? 13.657 0.080 -20.369 1.00 91.88 208 ALA A O 1
ATOM 1686 N N . PHE A 1 209 ? 14.436 0.706 -18.360 1.00 90.81 209 PHE A N 1
ATOM 1687 C CA . PHE A 1 209 ? 13.596 1.892 -18.230 1.00 90.81 209 PHE A CA 1
ATOM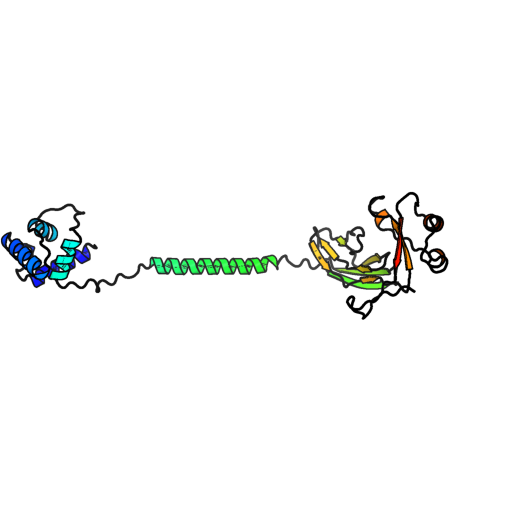 1688 C C . PHE A 1 209 ? 14.398 3.041 -17.635 1.00 90.81 209 PHE A C 1
ATOM 1690 O O . PHE A 1 209 ? 15.295 2.829 -16.817 1.00 90.81 209 PHE A O 1
ATOM 1697 N N . ALA A 1 210 ? 14.052 4.256 -18.036 1.00 91.12 210 ALA A N 1
ATOM 1698 C CA . ALA A 1 210 ? 14.522 5.483 -17.419 1.00 91.12 210 ALA A CA 1
ATOM 1699 C C . ALA A 1 210 ? 13.362 6.190 -16.715 1.00 91.12 210 ALA A C 1
ATOM 1701 O O . ALA A 1 210 ? 12.222 6.128 -17.176 1.00 91.12 210 ALA A O 1
ATOM 1702 N N . TYR A 1 211 ? 13.656 6.866 -15.612 1.00 87.81 211 TYR A N 1
ATOM 1703 C CA . TYR A 1 211 ? 12.713 7.718 -14.891 1.00 87.81 211 TYR A CA 1
ATOM 1704 C C . TYR A 1 211 ? 13.477 8.823 -14.156 1.00 87.81 211 TYR A C 1
ATOM 1706 O O . TYR A 1 211 ? 14.675 8.697 -13.884 1.00 87.81 211 TYR A O 1
ATOM 1714 N N . TYR A 1 212 ? 12.805 9.928 -13.847 1.00 86.69 212 TYR A N 1
ATOM 1715 C CA . TYR A 1 212 ? 13.416 11.003 -13.068 1.00 86.69 212 TYR A CA 1
ATOM 1716 C C . TYR A 1 212 ? 13.559 10.589 -11.605 1.00 86.69 212 TYR A C 1
ATOM 1718 O O . TYR A 1 212 ? 12.636 10.035 -11.009 1.00 86.69 212 TYR A O 1
ATOM 1726 N N . TYR A 1 213 ? 14.717 10.869 -11.011 1.00 80.38 213 TYR A N 1
ATOM 1727 C CA . TYR A 1 213 ? 14.925 10.606 -9.593 1.00 80.38 213 TYR A CA 1
ATOM 1728 C C . TYR A 1 213 ? 14.026 11.511 -8.739 1.00 80.38 213 TYR A C 1
ATOM 1730 O O . TYR A 1 213 ? 13.848 12.696 -9.028 1.00 80.38 213 TYR A O 1
ATOM 1738 N N . ALA A 1 214 ? 13.460 10.957 -7.667 1.00 63.69 214 ALA A N 1
ATOM 1739 C CA . ALA A 1 214 ? 12.553 11.684 -6.788 1.00 63.69 214 ALA A CA 1
ATOM 1740 C C . ALA A 1 214 ? 13.248 12.915 -6.168 1.00 63.69 214 ALA A C 1
ATOM 1742 O O . ALA A 1 214 ? 14.202 12.774 -5.406 1.00 63.69 214 ALA A O 1
ATOM 1743 N N . GLY A 1 215 ? 12.749 14.117 -6.484 1.00 61.12 215 GLY A N 1
ATOM 1744 C CA . GLY A 1 215 ? 13.229 15.386 -5.918 1.00 61.12 215 GLY A CA 1
ATOM 1745 C C . GLY A 1 215 ? 13.504 16.507 -6.926 1.00 61.12 215 GLY A C 1
ATOM 1746 O O . GLY A 1 215 ? 13.767 17.626 -6.499 1.00 61.12 215 GLY A O 1
ATOM 1747 N N . THR A 1 216 ? 13.439 16.241 -8.236 1.00 55.22 216 THR A N 1
ATOM 1748 C CA . THR A 1 216 ? 13.797 17.221 -9.283 1.00 55.22 216 THR A CA 1
ATOM 1749 C C . THR A 1 216 ? 12.613 17.782 -10.083 1.00 55.22 216 THR A C 1
ATOM 1751 O O . THR A 1 216 ? 12.800 18.762 -10.796 1.00 55.22 216 THR A O 1
ATOM 1754 N N . TYR A 1 217 ? 11.403 17.218 -9.962 1.00 58.62 217 TYR A N 1
ATOM 1755 C CA . TYR A 1 217 ? 10.221 17.602 -10.753 1.00 58.62 217 TYR A CA 1
ATOM 1756 C C . TYR A 1 217 ? 8.893 17.479 -9.980 1.00 58.62 217 TYR A C 1
ATOM 1758 O O . TYR A 1 217 ? 8.850 16.915 -8.883 1.00 58.62 217 TYR A O 1
ATOM 1766 N N . ASP A 1 218 ? 7.818 18.018 -10.570 1.00 60.00 218 ASP A N 1
ATOM 1767 C CA . ASP A 1 218 ? 6.435 17.923 -10.087 1.00 60.00 218 ASP A CA 1
ATOM 1768 C C . ASP A 1 218 ? 5.921 16.473 -9.961 1.00 60.00 218 ASP A C 1
ATOM 1770 O O . ASP A 1 218 ? 6.509 15.509 -10.461 1.00 60.00 218 ASP A O 1
ATOM 1774 N N . ALA A 1 219 ? 4.808 16.305 -9.240 1.00 59.47 219 ALA A N 1
ATOM 1775 C CA . ALA A 1 219 ? 4.226 14.992 -8.966 1.00 59.47 219 ALA A CA 1
ATOM 1776 C C . ALA A 1 219 ? 3.824 14.229 -10.244 1.00 59.47 219 ALA A C 1
ATOM 1778 O O . ALA A 1 219 ? 3.852 13.003 -10.244 1.00 59.47 219 ALA A O 1
ATOM 1779 N N . GLU A 1 220 ? 3.493 14.937 -11.325 1.00 57.78 220 GLU A N 1
ATOM 1780 C CA . GLU A 1 220 ? 3.032 14.353 -12.589 1.00 57.78 220 GLU A CA 1
ATOM 1781 C C . GLU A 1 220 ? 4.197 13.774 -13.412 1.00 57.78 220 GLU A C 1
ATOM 1783 O O . GLU A 1 220 ? 4.098 12.683 -13.977 1.00 57.78 220 GLU A O 1
ATOM 1788 N N . THR A 1 221 ? 5.357 14.436 -13.403 1.00 58.38 221 THR A N 1
ATOM 1789 C CA . THR A 1 221 ? 6.560 13.984 -14.120 1.00 58.38 221 THR A CA 1
ATOM 1790 C C . THR A 1 221 ? 7.327 12.894 -13.356 1.00 58.38 221 THR A C 1
ATOM 1792 O O . THR A 1 221 ? 8.047 12.096 -13.963 1.00 58.38 221 THR A O 1
ATOM 1795 N N . LYS A 1 222 ? 7.134 12.801 -12.030 1.00 60.84 222 LYS A N 1
ATOM 1796 C CA . LYS A 1 222 ? 7.766 11.808 -11.138 1.00 60.84 222 LYS A CA 1
ATOM 1797 C C . LYS A 1 222 ? 7.442 10.349 -11.499 1.00 60.84 222 LYS A C 1
ATOM 1799 O O . LYS A 1 222 ? 8.217 9.458 -11.169 1.00 60.84 222 LYS A O 1
ATOM 1804 N N . MET A 1 223 ? 6.318 10.102 -12.171 1.00 61.62 223 MET A N 1
ATOM 1805 C CA . MET A 1 223 ? 5.765 8.752 -12.372 1.00 61.62 223 MET A CA 1
ATOM 1806 C C . MET A 1 223 ? 5.906 8.238 -13.808 1.00 61.62 223 MET A C 1
ATOM 1808 O O . MET A 1 223 ? 5.440 7.144 -14.130 1.00 61.62 223 MET A O 1
ATOM 1812 N N . ARG A 1 224 ? 6.536 9.013 -14.702 1.00 76.81 224 ARG A N 1
ATOM 1813 C CA . 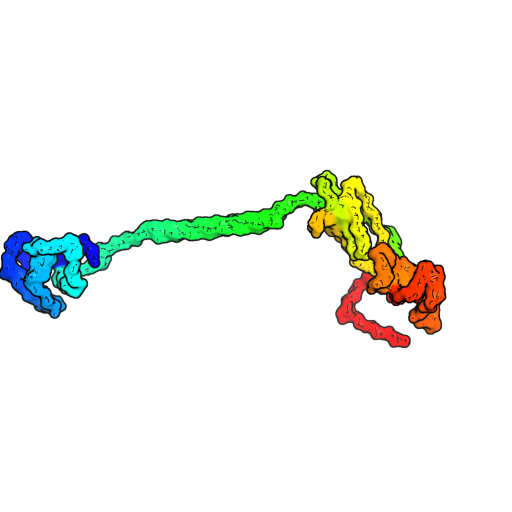ARG A 1 224 ? 6.676 8.612 -16.102 1.00 76.81 224 ARG A CA 1
ATOM 1814 C C . ARG A 1 224 ? 7.905 7.732 -16.292 1.00 76.81 224 ARG A C 1
ATOM 1816 O O . ARG A 1 224 ? 9.041 8.187 -16.177 1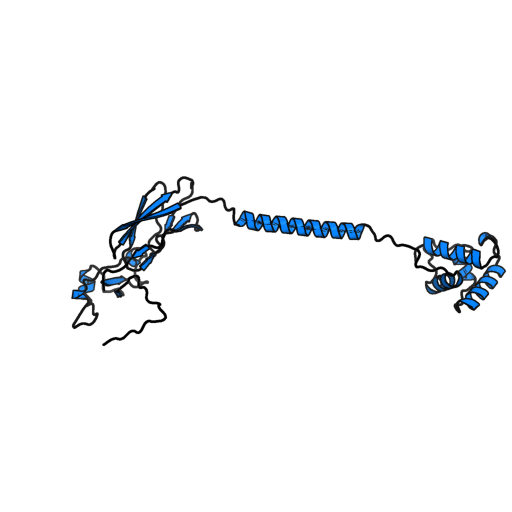.00 76.81 224 ARG A O 1
ATOM 1823 N N . TYR A 1 225 ? 7.649 6.479 -16.644 1.00 84.88 225 TYR A N 1
ATOM 1824 C CA . TYR A 1 225 ? 8.671 5.525 -17.049 1.00 84.88 225 TYR A CA 1
ATOM 1825 C C . TYR A 1 225 ? 8.850 5.567 -18.564 1.00 84.88 225 TYR A C 1
ATOM 1827 O O . TYR A 1 225 ? 7.882 5.564 -19.327 1.00 84.88 225 TYR A O 1
ATOM 1835 N N . TYR A 1 226 ? 10.105 5.599 -18.997 1.00 88.38 226 TYR A N 1
ATOM 1836 C CA . TYR A 1 226 ? 10.484 5.650 -20.401 1.00 88.38 226 TYR A CA 1
ATOM 1837 C C . TYR A 1 226 ? 11.184 4.343 -20.769 1.00 88.38 226 TYR A C 1
ATOM 1839 O O . TYR A 1 226 ? 12.289 4.098 -20.274 1.00 88.38 226 TYR A O 1
ATOM 1847 N N . PRO A 1 227 ? 10.581 3.488 -21.611 1.00 89.12 227 PRO A N 1
ATOM 1848 C CA . PRO A 1 227 ? 11.230 2.257 -22.034 1.00 89.12 227 PRO A CA 1
ATOM 1849 C C . PRO A 1 227 ? 12.484 2.584 -22.851 1.00 89.12 227 PRO A C 1
ATOM 1851 O O . PRO A 1 227 ? 12.445 3.376 -23.795 1.00 89.12 227 PRO A O 1
ATOM 1854 N N . ILE A 1 228 ? 13.601 1.957 -22.490 1.00 91.38 228 ILE A N 1
ATOM 1855 C CA . ILE A 1 228 ? 14.857 2.037 -23.229 1.00 91.38 228 ILE A CA 1
ATOM 1856 C C . ILE A 1 228 ? 14.990 0.740 -24.035 1.00 91.38 228 ILE A C 1
ATOM 1858 O O . ILE A 1 228 ? 14.987 -0.339 -23.435 1.00 91.38 228 ILE A O 1
ATOM 1862 N N . PRO A 1 229 ? 15.134 0.804 -25.371 1.00 88.88 229 PRO A N 1
ATOM 1863 C CA . PRO A 1 229 ? 15.413 -0.386 -26.165 1.00 88.88 229 PRO A CA 1
ATOM 1864 C C . PRO A 1 229 ? 16.680 -1.084 -25.656 1.00 88.88 229 PRO A C 1
ATOM 1866 O O . PRO A 1 229 ? 17.721 -0.438 -25.492 1.00 88.88 229 PRO A O 1
ATOM 1869 N N . LEU A 1 230 ? 16.591 -2.384 -25.366 1.00 88.25 230 LEU A N 1
ATOM 1870 C CA . LEU A 1 230 ? 17.640 -3.116 -24.650 1.00 88.25 230 LEU A CA 1
ATOM 1871 C C . LEU A 1 230 ? 18.966 -3.115 -25.426 1.00 88.25 230 LEU A C 1
ATOM 1873 O O . LEU A 1 230 ? 20.031 -2.982 -24.831 1.00 88.25 230 LEU A O 1
ATOM 1877 N N . GLU A 1 231 ? 18.911 -3.160 -26.755 1.00 87.75 231 GLU A N 1
ATOM 1878 C CA . GLU A 1 231 ? 20.075 -3.066 -27.637 1.00 87.75 231 GLU A CA 1
ATOM 1879 C C . GLU A 1 231 ? 20.826 -1.731 -27.519 1.00 87.75 231 GLU A C 1
ATOM 1881 O O . GLU A 1 231 ? 22.025 -1.675 -27.776 1.00 87.75 231 GLU A O 1
ATOM 1886 N N . LYS A 1 232 ? 20.144 -0.658 -27.094 1.00 87.50 232 LYS A N 1
ATOM 1887 C CA . LYS A 1 232 ? 20.749 0.659 -26.828 1.00 87.50 232 LYS A CA 1
ATOM 1888 C C . LYS A 1 232 ? 21.183 0.836 -25.373 1.00 87.50 232 LYS A C 1
ATOM 1890 O O . LYS A 1 232 ? 21.829 1.834 -25.053 1.00 87.50 232 LYS A O 1
ATOM 1895 N N . ALA A 1 233 ? 20.785 -0.091 -24.505 1.00 87.50 233 ALA A N 1
ATOM 1896 C CA . ALA A 1 233 ? 21.118 -0.116 -23.088 1.00 87.50 233 ALA A CA 1
ATOM 1897 C C . ALA A 1 233 ? 22.264 -1.086 -22.759 1.00 87.50 233 ALA A C 1
ATOM 1899 O O . ALA A 1 233 ? 22.683 -1.176 -21.605 1.00 87.50 233 ALA A O 1
ATOM 1900 N N . LEU A 1 234 ? 22.759 -1.822 -23.757 1.00 86.88 234 LEU A N 1
ATOM 1901 C CA . LEU A 1 234 ? 23.848 -2.778 -23.624 1.00 86.88 234 LEU A CA 1
ATOM 1902 C C . LEU A 1 234 ? 25.048 -2.333 -24.464 1.00 86.88 234 LEU A C 1
ATOM 1904 O O . LEU A 1 234 ? 24.935 -2.119 -25.668 1.00 86.88 234 LEU A O 1
ATOM 1908 N N . GLN A 1 235 ? 26.222 -2.262 -23.843 1.00 85.38 235 GLN A N 1
ATOM 1909 C CA . GLN A 1 235 ? 27.489 -2.012 -24.521 1.00 85.38 235 GLN A CA 1
ATOM 1910 C C . GLN A 1 235 ? 28.490 -3.093 -24.119 1.00 85.38 235 GLN A C 1
ATOM 1912 O O . GLN A 1 235 ? 28.807 -3.246 -22.945 1.00 85.38 235 GLN A O 1
ATOM 1917 N N . GLN A 1 236 ? 28.977 -3.861 -25.101 1.00 84.12 236 GLN A N 1
ATOM 1918 C CA . GLN A 1 236 ? 29.933 -4.960 -24.879 1.00 84.12 236 GLN A CA 1
ATOM 1919 C C . GLN A 1 236 ? 29.464 -5.989 -23.827 1.00 84.12 236 GLN A C 1
ATOM 1921 O O . GLN A 1 236 ? 30.275 -6.554 -23.105 1.00 84.12 236 GLN A O 1
ATOM 1926 N N . GLY A 1 237 ? 28.151 -6.231 -23.731 1.00 82.50 237 GLY A N 1
ATOM 1927 C CA . GLY A 1 237 ? 27.565 -7.161 -22.756 1.00 82.50 237 GLY A CA 1
ATOM 1928 C C . GLY A 1 237 ? 27.299 -6.563 -21.370 1.00 82.50 237 GLY A C 1
ATOM 1929 O O . GLY A 1 237 ? 26.688 -7.226 -20.538 1.00 82.50 237 GLY A O 1
ATOM 1930 N N . TYR A 1 238 ? 27.682 -5.307 -21.134 1.00 85.25 238 TYR A N 1
ATOM 1931 C CA . TYR A 1 238 ? 27.401 -4.592 -19.893 1.00 85.25 238 TYR A CA 1
ATOM 1932 C C . TYR A 1 238 ? 26.190 -3.681 -20.049 1.00 85.25 238 TYR A C 1
ATOM 1934 O O . TYR A 1 238 ? 26.001 -3.055 -21.094 1.00 85.25 238 TYR A O 1
ATOM 1942 N N . PHE A 1 239 ? 25.390 -3.568 -18.989 1.00 89.00 239 PHE A N 1
ATOM 1943 C CA . PHE A 1 239 ? 24.342 -2.558 -18.916 1.00 89.00 239 PHE A CA 1
ATOM 1944 C C . PHE A 1 239 ? 24.981 -1.170 -18.834 1.00 89.00 239 PHE A C 1
ATOM 1946 O O . PHE A 1 239 ? 25.596 -0.807 -17.832 1.00 89.00 239 PHE A O 1
ATOM 1953 N N . HIS A 1 240 ? 24.861 -0.411 -19.917 1.00 90.06 240 HIS A N 1
ATOM 1954 C CA . HIS A 1 240 ? 25.382 0.938 -20.040 1.00 90.06 240 HIS A CA 1
ATOM 1955 C C . HIS A 1 240 ? 24.459 1.745 -20.948 1.00 90.06 240 HIS A C 1
ATOM 1957 O O . HIS A 1 240 ? 24.334 1.467 -22.141 1.00 90.06 240 HIS A O 1
ATOM 1963 N N . VAL A 1 241 ? 23.824 2.770 -20.384 1.00 90.81 241 VAL A N 1
ATOM 1964 C CA . VAL A 1 241 ? 22.932 3.663 -21.125 1.00 90.81 241 VAL A CA 1
ATOM 1965 C C . VAL A 1 241 ? 23.628 5.006 -21.303 1.00 90.81 241 VAL A C 1
ATOM 1967 O O . VAL A 1 241 ? 23.816 5.753 -20.345 1.00 90.81 241 VAL A O 1
ATOM 1970 N N . ALA A 1 242 ? 24.006 5.331 -22.539 1.00 90.31 242 ALA A N 1
ATOM 1971 C CA . ALA A 1 242 ? 24.632 6.614 -22.837 1.00 90.31 242 ALA A CA 1
ATOM 1972 C C . ALA A 1 242 ? 23.634 7.779 -22.639 1.00 90.31 242 ALA A C 1
ATOM 1974 O O . ALA A 1 242 ? 22.475 7.658 -23.050 1.00 90.31 242 ALA A O 1
ATOM 1975 N N . PRO A 1 243 ? 24.064 8.955 -22.138 1.00 90.25 243 PRO A N 1
ATOM 1976 C CA . PRO A 1 243 ? 23.181 10.116 -21.968 1.00 90.25 243 PRO A CA 1
ATOM 1977 C C . PRO A 1 243 ? 22.449 10.537 -23.250 1.00 90.25 243 PRO A C 1
ATOM 1979 O O . PRO A 1 243 ? 21.290 10.932 -23.208 1.00 90.25 243 PRO A O 1
ATOM 1982 N N . ARG A 1 244 ? 23.079 10.381 -24.423 1.00 91.06 244 ARG A N 1
ATOM 1983 C CA . ARG A 1 244 ? 22.432 10.661 -25.719 1.00 91.06 244 ARG A CA 1
ATOM 1984 C C . ARG A 1 244 ? 21.226 9.754 -25.982 1.00 91.06 244 ARG A C 1
ATOM 1986 O O . ARG A 1 244 ? 20.239 10.218 -26.542 1.00 91.06 244 ARG A O 1
ATOM 1993 N N . THR A 1 245 ? 21.289 8.490 -25.559 1.00 91.38 245 THR A N 1
ATOM 1994 C CA . THR A 1 245 ? 20.163 7.549 -25.652 1.00 91.38 245 THR A CA 1
ATOM 1995 C C . THR A 1 245 ? 19.008 8.025 -24.780 1.00 91.38 245 THR A C 1
ATOM 1997 O O . THR A 1 245 ? 17.881 8.084 -25.258 1.00 91.38 245 THR A O 1
ATOM 2000 N N . ILE A 1 246 ? 19.295 8.440 -23.545 1.00 91.31 246 ILE A N 1
ATOM 2001 C CA . ILE A 1 246 ? 18.299 8.977 -22.606 1.00 91.31 246 ILE A CA 1
ATOM 2002 C C . ILE A 1 246 ? 17.646 10.242 -23.186 1.00 91.31 246 ILE A C 1
ATOM 2004 O O . ILE A 1 246 ? 16.424 10.322 -23.278 1.00 91.31 246 ILE A O 1
ATOM 2008 N N . SER A 1 247 ? 18.452 11.184 -23.684 1.00 91.38 247 SER A N 1
ATOM 2009 C CA . SER A 1 247 ? 17.963 12.414 -24.319 1.00 91.38 247 SER A CA 1
ATOM 2010 C C . SER A 1 247 ? 17.102 12.142 -25.562 1.00 91.38 247 SER A C 1
ATOM 2012 O O . SER A 1 247 ? 16.085 12.803 -25.761 1.00 91.38 247 SER A O 1
ATOM 2014 N N . SER A 1 248 ? 17.429 11.114 -26.358 1.00 90.94 248 SER A N 1
ATOM 2015 C CA . SER A 1 248 ? 16.628 10.725 -27.532 1.00 90.94 248 SER A CA 1
ATOM 2016 C C . SER A 1 248 ? 15.218 10.220 -27.198 1.00 90.94 248 SER A C 1
ATOM 2018 O O . SER A 1 248 ? 14.365 10.186 -28.080 1.00 90.94 248 SER A O 1
ATOM 2020 N N . LEU A 1 249 ? 14.961 9.857 -25.935 1.00 88.94 249 LEU A N 1
ATOM 2021 C CA . LEU A 1 249 ? 13.638 9.468 -25.433 1.00 88.94 249 LEU A CA 1
ATOM 2022 C C . LEU A 1 249 ? 12.805 10.675 -24.965 1.00 88.94 249 LEU A C 1
ATOM 2024 O O . LEU A 1 249 ? 11.704 10.493 -24.451 1.00 88.94 249 LEU A O 1
ATOM 2028 N N . GLY A 1 250 ? 13.319 11.900 -25.133 1.00 88.38 250 GLY A N 1
ATOM 2029 C CA . GLY A 1 250 ? 12.662 13.132 -24.689 1.00 88.38 250 GLY A CA 1
ATOM 2030 C C . GLY A 1 250 ? 12.871 13.446 -23.206 1.00 88.38 250 GLY A C 1
ATOM 2031 O O . GLY A 1 250 ? 12.132 14.250 -22.647 1.00 88.38 250 GLY A O 1
ATOM 2032 N N . ILE A 1 251 ? 13.855 12.810 -22.566 1.00 87.94 251 ILE A N 1
ATOM 2033 C CA . ILE A 1 251 ? 14.200 13.039 -21.160 1.00 87.94 251 ILE A CA 1
ATOM 2034 C C . ILE A 1 251 ? 15.258 14.145 -21.071 1.00 87.94 251 ILE A C 1
ATOM 2036 O O . ILE A 1 251 ? 16.267 14.112 -21.779 1.00 87.94 251 ILE A O 1
ATOM 2040 N N . ASP A 1 252 ? 15.054 15.102 -20.170 1.00 87.56 252 ASP A N 1
ATOM 2041 C CA . ASP A 1 252 ? 16.028 16.140 -19.851 1.00 87.56 252 ASP A CA 1
ATOM 2042 C C . ASP A 1 252 ? 17.183 15.555 -19.023 1.00 87.56 252 ASP A C 1
ATOM 2044 O O . ASP A 1 252 ? 17.068 15.299 -17.824 1.00 87.56 252 ASP A O 1
ATOM 2048 N N . THR A 1 253 ? 18.327 15.352 -19.676 1.00 87.94 253 THR A N 1
ATOM 2049 C CA . THR A 1 253 ? 19.533 14.791 -19.053 1.00 87.94 253 THR A CA 1
ATOM 2050 C C . THR A 1 253 ? 20.326 15.793 -18.215 1.00 87.94 253 THR A C 1
ATOM 2052 O O . THR A 1 253 ? 21.375 15.427 -17.691 1.00 87.94 253 THR A O 1
ATOM 2055 N N . THR A 1 254 ? 19.889 17.054 -18.106 1.00 87.56 254 THR A N 1
ATOM 2056 C CA . THR A 1 254 ? 20.458 17.990 -17.118 1.00 87.56 254 THR A CA 1
ATOM 2057 C C . THR A 1 254 ? 20.017 17.648 -15.693 1.00 87.56 254 THR A C 1
ATOM 2059 O O . THR A 1 254 ? 20.664 18.054 -14.730 1.00 87.56 254 THR A O 1
ATOM 2062 N N . GLN A 1 255 ? 18.944 16.862 -15.565 1.00 85.19 255 GLN A N 1
ATOM 2063 C CA . GLN A 1 255 ? 18.413 16.371 -14.304 1.00 85.19 255 GLN A CA 1
ATOM 2064 C C . GLN A 1 255 ? 18.990 15.006 -13.930 1.00 85.19 255 GLN A C 1
ATOM 2066 O O . GLN A 1 255 ? 19.561 14.282 -14.749 1.00 85.19 255 GLN A O 1
ATOM 2071 N N . ILE A 1 256 ? 18.781 14.622 -12.670 1.00 87.31 256 ILE A N 1
ATOM 2072 C CA . ILE A 1 256 ? 19.104 13.274 -12.208 1.00 87.31 256 ILE A CA 1
ATOM 2073 C C . ILE A 1 256 ? 18.082 12.301 -12.802 1.00 87.31 256 ILE A C 1
ATOM 2075 O O . ILE A 1 256 ? 16.911 12.280 -12.415 1.00 87.31 256 ILE A O 1
ATOM 2079 N N . VAL A 1 257 ? 18.552 11.479 -13.734 1.00 89.00 257 VAL A N 1
ATOM 2080 C CA . VAL A 1 257 ? 17.790 10.390 -14.345 1.00 89.00 257 VAL A CA 1
ATOM 2081 C C . VAL A 1 257 ? 18.314 9.072 -13.800 1.00 89.00 257 VAL A C 1
ATOM 2083 O O . VAL A 1 257 ? 19.515 8.801 -13.834 1.00 89.00 257 VAL A O 1
ATOM 2086 N N . SER A 1 258 ? 17.410 8.238 -13.307 1.00 89.12 258 SER A N 1
ATOM 2087 C CA . SER A 1 258 ? 17.707 6.861 -12.941 1.00 89.12 258 SER A CA 1
ATOM 2088 C C . SER A 1 258 ? 17.422 5.947 -14.124 1.00 89.12 258 SER A C 1
ATOM 2090 O O . SER A 1 258 ? 16.403 6.084 -14.798 1.00 89.12 258 SER A O 1
ATOM 2092 N N . VAL A 1 259 ? 18.330 5.006 -14.370 1.00 90.94 259 VAL A N 1
ATOM 2093 C CA . VAL A 1 259 ? 18.144 3.919 -15.334 1.00 90.94 259 VAL A CA 1
ATOM 2094 C C . VAL A 1 259 ? 18.108 2.602 -14.582 1.00 90.94 259 VAL A C 1
ATOM 2096 O O . VAL A 1 259 ? 18.916 2.366 -13.685 1.00 90.94 259 VAL A O 1
ATOM 2099 N N . HIS A 1 260 ? 17.164 1.747 -14.940 1.00 89.38 260 HIS A N 1
ATOM 2100 C CA . HIS A 1 260 ? 16.942 0.480 -14.267 1.00 89.38 260 HIS A CA 1
ATOM 2101 C C . HIS A 1 260 ? 16.779 -0.623 -15.308 1.00 89.38 260 HIS A C 1
ATOM 2103 O O . HIS A 1 260 ? 16.143 -0.422 -16.339 1.00 89.38 260 HIS A O 1
ATOM 2109 N N . LEU A 1 261 ? 17.390 -1.774 -15.038 1.00 91.19 261 LEU A N 1
ATOM 2110 C CA . LEU A 1 261 ? 17.263 -3.004 -15.803 1.00 91.19 261 LEU A CA 1
ATOM 2111 C C . LEU A 1 261 ? 16.547 -4.033 -14.923 1.00 91.19 261 LEU A C 1
ATOM 2113 O O . LEU A 1 261 ? 17.049 -4.365 -13.850 1.00 91.19 261 LEU A O 1
ATOM 2117 N N . SER A 1 262 ? 15.397 -4.547 -15.355 1.00 90.19 262 SER A N 1
ATOM 2118 C CA . SER A 1 262 ? 14.615 -5.493 -14.551 1.00 90.19 262 SER A CA 1
ATOM 2119 C C . SER A 1 262 ? 14.164 -6.714 -15.342 1.00 90.19 262 SER A C 1
ATOM 2121 O O . SER A 1 262 ? 13.800 -6.625 -16.513 1.00 90.19 262 SER A O 1
ATOM 2123 N N . ASN A 1 263 ? 14.159 -7.858 -14.660 1.00 91.50 263 ASN A N 1
ATOM 2124 C CA . ASN A 1 263 ? 13.524 -9.100 -15.087 1.00 91.50 263 ASN A CA 1
ATOM 2125 C C . ASN A 1 263 ? 12.560 -9.519 -13.974 1.00 91.50 263 ASN A C 1
ATOM 2127 O O . ASN A 1 263 ? 12.972 -10.117 -12.980 1.00 91.50 263 ASN A O 1
ATOM 2131 N N . TYR A 1 264 ? 11.300 -9.108 -14.097 1.00 91.44 264 TYR A N 1
ATOM 2132 C CA . TYR A 1 264 ? 10.309 -9.248 -13.040 1.00 91.44 264 TYR A CA 1
ATOM 2133 C C . TYR A 1 264 ? 9.264 -10.278 -13.439 1.00 91.44 264 TYR A C 1
ATOM 2135 O O . TYR A 1 264 ? 8.473 -10.061 -14.351 1.00 91.44 264 TYR A O 1
ATOM 2143 N N . LYS A 1 265 ? 9.253 -11.413 -12.748 1.00 90.31 265 LYS A N 1
ATOM 2144 C CA . LYS A 1 265 ? 8.334 -12.516 -13.028 1.00 90.31 265 LYS A CA 1
ATOM 2145 C C . LYS A 1 265 ? 8.023 -13.288 -11.762 1.00 90.31 265 LYS A C 1
ATOM 2147 O O . LYS A 1 265 ? 8.849 -13.366 -10.852 1.00 90.31 265 LYS A O 1
ATOM 2152 N N . GLN A 1 266 ? 6.851 -13.915 -11.737 1.00 87.19 266 G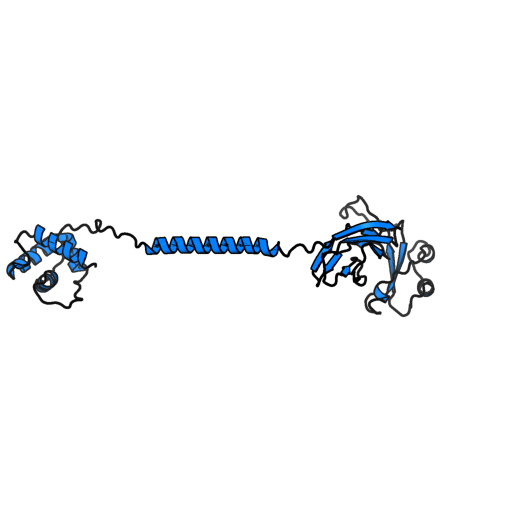LN A N 1
ATOM 2153 C CA . GLN A 1 266 ? 6.531 -14.875 -10.692 1.00 87.19 266 GLN A CA 1
ATOM 2154 C C . GLN A 1 266 ? 7.494 -16.062 -10.799 1.00 87.19 266 GLN A C 1
ATOM 2156 O O . GLN A 1 266 ? 7.653 -16.650 -11.869 1.00 87.19 266 GLN A O 1
ATOM 2161 N N . THR A 1 267 ? 8.123 -16.431 -9.687 1.00 83.62 267 THR A N 1
ATOM 2162 C CA . THR A 1 267 ? 8.921 -17.657 -9.598 1.00 83.62 267 THR A CA 1
ATOM 2163 C C . THR A 1 267 ? 8.388 -18.538 -8.473 1.00 83.62 267 THR A C 1
ATOM 2165 O O . THR A 1 267 ? 7.699 -18.067 -7.568 1.00 83.62 267 THR A O 1
ATOM 2168 N N . HIS A 1 268 ? 8.698 -19.832 -8.536 1.00 83.50 268 HIS A N 1
ATOM 2169 C CA . HIS A 1 268 ? 8.442 -20.779 -7.445 1.00 83.50 268 HIS A CA 1
ATOM 2170 C C . HIS A 1 268 ? 9.633 -20.885 -6.477 1.00 83.50 268 HIS A C 1
ATOM 2172 O O . HIS A 1 268 ? 9.669 -21.771 -5.626 1.00 83.50 268 HIS A O 1
ATOM 2178 N N . ILE A 1 269 ? 10.636 -20.020 -6.638 1.00 78.62 269 ILE A N 1
ATOM 2179 C CA . ILE A 1 269 ? 11.875 -20.046 -5.868 1.00 78.62 269 ILE A CA 1
ATOM 2180 C C . ILE A 1 269 ? 11.671 -19.168 -4.633 1.00 78.62 269 ILE A C 1
ATOM 2182 O O . ILE A 1 269 ? 11.258 -18.016 -4.748 1.00 78.62 269 ILE A O 1
ATOM 2186 N N . SER A 1 270 ? 11.950 -19.716 -3.449 1.00 78.00 270 SER A N 1
ATOM 2187 C CA . SER A 1 270 ? 11.946 -18.925 -2.215 1.00 78.00 270 SER A CA 1
ATOM 2188 C C . SER A 1 270 ? 13.085 -17.903 -2.236 1.00 78.00 270 SER A C 1
ATOM 2190 O O . SER A 1 270 ? 14.208 -18.247 -2.614 1.00 78.00 270 SER A O 1
ATOM 2192 N N . GLY A 1 271 ? 12.815 -16.680 -1.766 1.00 71.50 271 GLY A N 1
ATOM 2193 C CA . GLY A 1 271 ? 13.826 -15.629 -1.604 1.00 71.50 271 GLY A CA 1
ATOM 2194 C C . GLY A 1 271 ? 14.993 -16.041 -0.698 1.00 71.50 271 GLY A C 1
ATOM 2195 O O . GLY A 1 271 ? 16.106 -15.558 -0.877 1.00 71.50 271 GLY A O 1
ATOM 2196 N N . ASP A 1 272 ? 14.774 -17.018 0.185 1.00 79.69 272 ASP A N 1
ATOM 2197 C CA . ASP A 1 272 ? 15.790 -17.547 1.105 1.00 79.69 272 ASP A CA 1
ATOM 2198 C C . ASP A 1 272 ? 16.789 -18.510 0.433 1.00 79.69 272 ASP A C 1
ATOM 2200 O O . ASP A 1 272 ? 17.704 -19.020 1.079 1.00 79.69 272 ASP A O 1
ATOM 2204 N N . ARG A 1 273 ? 16.607 -18.821 -0.859 1.00 68.75 273 ARG A N 1
ATOM 2205 C CA . ARG A 1 273 ? 17.462 -19.741 -1.630 1.00 68.75 273 ARG A CA 1
ATOM 2206 C C . ARG A 1 273 ? 17.891 -19.140 -2.966 1.00 68.75 273 ARG A C 1
ATOM 2208 O O . ARG A 1 273 ? 17.768 -19.786 -4.007 1.00 68.75 273 ARG A O 1
ATOM 2215 N N . PHE A 1 274 ? 18.397 -17.912 -2.944 1.00 73.31 274 PHE A N 1
ATOM 2216 C CA . PHE A 1 274 ? 18.973 -17.279 -4.128 1.00 73.31 274 PHE A CA 1
ATOM 2217 C C . PHE A 1 274 ? 20.495 -17.142 -4.008 1.00 73.31 274 PHE A C 1
ATOM 2219 O O . PHE A 1 274 ? 21.003 -16.594 -3.033 1.00 73.31 274 PHE A O 1
ATOM 2226 N N . PHE A 1 275 ? 21.218 -17.615 -5.026 1.00 69.44 275 PHE A N 1
ATOM 2227 C CA . PHE A 1 275 ? 22.644 -17.354 -5.213 1.00 69.44 275 PHE A CA 1
ATOM 2228 C C . PHE A 1 275 ? 22.807 -16.521 -6.485 1.00 69.44 275 PHE A C 1
ATOM 2230 O O . PHE A 1 275 ? 22.465 -16.978 -7.575 1.00 69.44 275 PHE A O 1
ATOM 2237 N N . TYR A 1 276 ? 23.310 -15.295 -6.344 1.00 65.56 276 TYR A N 1
ATOM 2238 C CA . TYR A 1 276 ? 23.687 -14.466 -7.484 1.00 65.56 276 TYR A CA 1
ATOM 2239 C C . TYR A 1 276 ? 25.116 -14.812 -7.896 1.00 65.56 276 TYR A C 1
ATOM 2241 O O . TYR A 1 276 ? 26.046 -14.621 -7.113 1.00 65.56 276 TYR A O 1
ATOM 2249 N N . GLN A 1 277 ? 25.295 -15.309 -9.117 1.00 68.88 277 GLN A N 1
ATOM 2250 C CA . GLN A 1 277 ? 26.611 -15.536 -9.700 1.00 68.88 277 GLN A CA 1
ATOM 2251 C C . GLN A 1 277 ? 26.735 -14.673 -10.956 1.00 68.88 277 GLN A C 1
ATOM 2253 O O . GLN A 1 277 ? 26.070 -14.925 -11.959 1.00 68.88 277 GLN A O 1
ATOM 2258 N N . SER A 1 278 ? 27.566 -13.635 -10.884 1.00 57.94 278 SER A N 1
ATOM 2259 C CA . SER A 1 278 ? 28.034 -12.902 -12.061 1.00 57.94 278 SER A CA 1
ATOM 2260 C C . SER A 1 278 ? 29.285 -13.595 -12.598 1.00 57.94 278 SER A C 1
ATOM 2262 O O . SER A 1 278 ? 30.221 -13.821 -11.827 1.00 57.94 278 SER A O 1
ATOM 2264 N N . HIS A 1 279 ? 29.286 -13.944 -13.883 1.00 47.81 279 HIS A N 1
ATOM 2265 C CA . HIS A 1 279 ? 30.479 -14.402 -14.598 1.00 47.81 279 HIS A CA 1
ATOM 2266 C C . HIS A 1 279 ? 31.318 -13.225 -15.090 1.00 47.81 279 HIS A C 1
ATOM 2268 O O . HIS A 1 279 ? 30.712 -12.189 -15.447 1.00 47.81 279 HIS A O 1
#

pLDDT: mean 82.63, std 13.47, range [38.12, 96.94]

Secondary structure (DSSP, 8-state):
--HHHHHHHHHHHHHHH-SS-GGG--HHHHHHHHHHHHHHH-----HHHHHHHTTSS---TT----HHHHHHHHHHHT--GGG------HHHHHHHHHHHHHHHHHHHHHHHHHHHHH-S-----EEEEEEEEESSSEEEEEEEE-TT--SPEEEE-SSSPPPEEESS-SEEEEEE-SSEEE--EEEETTEEEEEPPPEEE--SS-EEEEEEPTTSS-TTGGG--EEEPHHHHEETTEE---HHHHHHTT--TTS-EEEEEE-----SS-GGG------

Organism: NCBI:txid869213

Radius of gyration: 49.17 Å; chains: 1; bounding box: 67×39×129 Å